Protein AF-A0A2P2L8E6-F1 (afdb_monomer_lite)

Sequence (315 aa):
MQEFKSNASLLYFWYAQAELATGSASTEESSSRALHILCCLGSSMKYIPFKCKPSSVQLLKAHQGFKEKMKSVRLAWIRGVIDDSSVALTCSAALFEELTSGFIMGIQLLDEAFTMVLPERRSRSYNLEFLFYFYVRMLLRYPKDSSLSKIWESILQGLQIYPTSAELFNSLVETSHTYTTPNKMRLMFDDYCQRKPSVIVWLFALSFEISKGGSEHRIHGLFERALVNERLCKSVVLWRMYIAYEVNITCNPSAARRIFFRAIHACPWSKKLWLDGFQKLKSILTAKELSDLLEVMRDKELNLRTDVYEILLQD

Foldseek 3Di:
DVVVVQCLLVVLLVVLVVLCVPPPDDNVVSLQQSLLSLLCVQLVHDDDPDDDRDDPVSLVSSLVSLVVLLVVLLVCVLVPNQDLNSLSSLLSNLSNCCSPVNNVSSLVSLVVVVVSHDLVSCLPDVSNLVSLLSNLVSCVVDDDVVCLVVSQVSLVVSCVSHVQDLSSLVVCLVSCVPPHDLVVVLVVLVVSCVPPNDPSSLVSSLVSCVVVVHDPVVNVVSLVSQCVDLVSVQPLVSLVVVLCCCVPPVVPLPVSVVSLVSSCVSHVPPLVSLVCCLVVNVVSDDPVRNVVSVVSCVVVVVDDPDDVVVSNPPD

Secondary structure (DSSP, 8-state):
--HHHHTHHHHHHHHHHHHHHT-SS-HHHHHHHHHHHHHHHHTTPPP----SPPPHHHHHHHHHHHHHHHHHHHHHHHTT---HHHHHHHHHHHHHHHHHT-HHHHHHHHHHHHHTS-HHHHTT-HHHHHHHHHHHHHHHHS--TTTHHHHHHHHHHHHHH-TT-HHHHHHHHHHHHHH--HHHHHHHHHHHHHHS--HHHHHHHHHHHHHTT--HHHHHHHHHHHHHSTTGGG-HHHHHHHHHHHHHTS--HHHHHHHHHHHHHH-TT-HHHHHHHHHHSTTTS-HHHHHHHHHHHHHTT---SS-HHHHHH--

Organism: Rhizophora mucronata (NCBI:txid61149)

Structure (mmCIF, N/CA/C/O backbone):
data_AF-A0A2P2L8E6-F1
#
_entry.id   AF-A0A2P2L8E6-F1
#
loop_
_atom_site.group_PDB
_atom_site.id
_atom_site.type_symbol
_atom_site.label_atom_id
_atom_site.label_alt_id
_atom_site.label_comp_id
_atom_site.label_asym_id
_atom_site.label_entity_id
_atom_site.label_seq_id
_atom_site.pdbx_PDB_ins_code
_atom_site.Cartn_x
_atom_site.Cartn_y
_atom_site.Cartn_z
_atom_site.occupancy
_atom_site.B_iso_or_equiv
_atom_site.auth_seq_id
_atom_site.auth_comp_id
_atom_site.auth_asym_id
_atom_site.auth_atom_id
_atom_site.pdbx_PDB_model_num
ATOM 1 N N . MET A 1 1 ? -28.857 13.675 4.647 1.00 34.88 1 MET A N 1
ATOM 2 C CA . MET A 1 1 ? -28.607 13.754 6.113 1.00 34.88 1 MET A CA 1
ATOM 3 C C . MET A 1 1 ? -28.173 12.417 6.739 1.00 34.88 1 MET A C 1
ATOM 5 O O . MET A 1 1 ? -27.560 12.439 7.799 1.00 34.88 1 MET A O 1
ATOM 9 N N . GLN A 1 2 ? -28.449 11.268 6.102 1.00 30.81 2 GLN A N 1
ATOM 10 C CA . GLN A 1 2 ? -28.082 9.930 6.597 1.00 30.81 2 GLN A CA 1
ATOM 11 C C . GLN A 1 2 ? -26.618 9.545 6.275 1.00 30.81 2 GLN A C 1
ATOM 13 O O . GLN A 1 2 ? -25.945 8.973 7.127 1.00 30.81 2 GLN A O 1
ATOM 18 N N . GLU A 1 3 ? -26.075 9.987 5.132 1.00 35.56 3 GLU A N 1
ATOM 19 C CA . GLU A 1 3 ? -24.662 9.776 4.746 1.00 35.56 3 GLU A CA 1
ATOM 20 C C . GLU A 1 3 ? -23.645 10.449 5.684 1.00 35.56 3 GLU A C 1
ATOM 22 O O . GLU A 1 3 ? -22.616 9.862 6.007 1.00 35.56 3 GLU A O 1
ATOM 27 N N . PHE A 1 4 ? -23.940 11.645 6.209 1.00 42.00 4 PHE A N 1
ATOM 28 C CA . PHE A 1 4 ? -23.013 12.354 7.107 1.00 42.00 4 PHE A CA 1
ATOM 29 C C . PHE A 1 4 ? -22.801 11.645 8.454 1.00 42.00 4 PHE A C 1
ATOM 31 O O . PHE A 1 4 ? -21.728 11.761 9.042 1.00 42.00 4 PHE A O 1
ATOM 38 N N . LYS A 1 5 ? -23.793 10.888 8.947 1.00 51.06 5 LYS A N 1
ATOM 39 C CA . LYS A 1 5 ? -23.618 10.047 10.144 1.00 51.06 5 LYS A CA 1
ATOM 40 C C . LYS A 1 5 ? -22.824 8.775 9.835 1.00 51.06 5 LYS A C 1
ATOM 42 O O . LYS A 1 5 ? -22.116 8.304 10.718 1.00 51.06 5 LYS A O 1
ATOM 47 N N . SER A 1 6 ? -22.903 8.271 8.600 1.00 58.47 6 SER A N 1
ATOM 48 C CA . SER A 1 6 ? -22.162 7.086 8.149 1.00 58.47 6 SER A CA 1
ATOM 49 C C . SER A 1 6 ? -20.650 7.312 8.219 1.00 58.47 6 SER A C 1
ATOM 51 O O . SER A 1 6 ? -19.922 6.489 8.768 1.00 58.47 6 SER A O 1
ATOM 53 N N . ASN A 1 7 ? -20.179 8.484 7.783 1.00 74.38 7 ASN A N 1
ATOM 54 C CA . ASN A 1 7 ? -18.741 8.768 7.699 1.00 74.38 7 ASN A CA 1
ATOM 55 C C . ASN A 1 7 ? -18.134 9.350 8.982 1.00 74.38 7 ASN A C 1
ATOM 57 O O . ASN A 1 7 ? -16.919 9.522 9.063 1.00 74.38 7 ASN A O 1
ATOM 61 N N . ALA A 1 8 ? -18.947 9.641 10.001 1.00 82.62 8 ALA A N 1
ATOM 62 C CA . ALA A 1 8 ? -18.450 10.214 11.248 1.00 82.62 8 ALA A CA 1
ATOM 63 C C . ALA A 1 8 ? -17.400 9.299 11.900 1.00 82.62 8 ALA A C 1
ATOM 65 O O . ALA A 1 8 ? -16.304 9.760 12.205 1.00 82.62 8 ALA A O 1
ATOM 66 N N . SER A 1 9 ? -17.688 8.001 12.045 1.00 86.75 9 SER A N 1
ATOM 67 C CA . SER A 1 9 ? -16.770 7.028 12.660 1.00 86.75 9 SER A CA 1
ATOM 68 C C . SER A 1 9 ? -15.394 7.004 11.985 1.00 86.75 9 SER A C 1
ATOM 70 O O . SER A 1 9 ? -14.381 6.989 12.678 1.00 86.75 9 SER A O 1
ATOM 72 N N . LEU A 1 10 ? -15.355 7.079 10.648 1.00 89.62 10 LEU A N 1
ATOM 73 C CA . LEU A 1 10 ? -14.114 7.143 9.867 1.00 89.62 10 LEU A CA 1
ATOM 74 C C . LEU A 1 10 ? -13.309 8.401 10.180 1.00 89.62 10 LEU A C 1
ATOM 76 O O . LEU A 1 10 ? -12.114 8.311 10.444 1.00 89.62 10 LEU A O 1
ATOM 80 N N . LEU A 1 11 ? -13.967 9.563 10.201 1.00 90.56 11 LEU A N 1
ATOM 81 C CA . LEU A 1 11 ? -13.304 10.830 10.500 1.00 90.56 11 LEU A CA 1
ATOM 82 C C . LEU A 1 11 ? -12.705 10.812 11.908 1.00 90.56 11 LEU A C 1
ATOM 84 O O . LEU A 1 11 ? -11.514 11.063 12.061 1.00 90.56 11 LEU A O 1
ATOM 88 N N . TYR A 1 12 ? -13.492 10.458 12.928 1.00 91.25 12 TYR A N 1
ATOM 89 C CA . TYR A 1 12 ? -12.990 10.372 14.306 1.00 91.25 12 TYR A CA 1
ATOM 90 C C . TYR A 1 12 ? -11.806 9.407 14.418 1.00 91.25 12 TYR A C 1
ATOM 92 O O . TYR A 1 12 ? -10.818 9.711 15.085 1.00 91.25 12 TYR A O 1
ATOM 100 N N . PHE A 1 13 ? -11.880 8.264 13.740 1.00 92.81 13 PHE A N 1
ATOM 101 C CA . PHE A 1 13 ? -10.808 7.283 13.729 1.00 92.81 13 PHE A CA 1
ATOM 102 C C . PHE A 1 13 ? -9.527 7.797 13.060 1.00 92.81 13 PHE A C 1
ATOM 104 O O . PHE A 1 13 ? -8.444 7.657 13.628 1.00 92.81 13 PHE A O 1
ATOM 111 N N . TRP A 1 14 ? -9.627 8.404 11.877 1.00 91.12 14 TRP A N 1
ATOM 112 C CA . TRP A 1 14 ? -8.468 8.937 11.160 1.00 91.12 14 TRP A CA 1
ATOM 113 C C . TRP A 1 14 ? -7.835 10.121 11.885 1.00 91.12 14 TRP A C 1
ATOM 115 O O . TRP A 1 14 ? -6.613 10.167 11.981 1.00 91.12 14 TRP A O 1
ATOM 125 N N . TYR A 1 15 ? -8.632 11.022 12.464 1.00 91.12 15 TYR A N 1
ATOM 126 C CA . TYR A 1 15 ? -8.107 12.109 13.294 1.00 91.12 15 TYR A CA 1
ATOM 127 C C . TYR A 1 15 ? -7.381 11.576 14.534 1.00 91.12 15 TYR A C 1
ATOM 129 O O . TYR A 1 15 ? -6.279 12.027 14.832 1.00 91.12 15 TYR A O 1
ATOM 137 N N . ALA A 1 16 ? -7.944 10.577 15.225 1.00 91.19 16 ALA A N 1
ATOM 138 C CA . ALA A 1 16 ? -7.276 9.960 16.371 1.00 91.19 16 ALA A CA 1
ATOM 139 C C . ALA A 1 16 ? -5.947 9.294 15.971 1.00 91.19 16 ALA A C 1
ATOM 141 O O . ALA A 1 16 ? -4.951 9.433 16.674 1.00 91.19 16 ALA A O 1
ATOM 142 N N . GLN A 1 17 ? -5.905 8.604 14.827 1.00 89.56 17 GLN A N 1
ATOM 143 C CA . GLN A 1 17 ? -4.660 8.036 14.307 1.00 89.56 17 GLN A CA 1
ATOM 144 C C . GLN A 1 17 ? -3.638 9.094 13.898 1.00 89.56 17 GLN A C 1
ATOM 146 O O . GLN A 1 17 ? -2.450 8.891 14.133 1.00 89.56 17 GLN A O 1
ATOM 151 N N . ALA A 1 18 ? -4.082 10.186 13.274 1.00 89.38 18 ALA A N 1
ATOM 152 C CA . ALA A 1 18 ? -3.204 11.267 12.854 1.00 89.38 18 ALA A CA 1
ATOM 153 C C . ALA A 1 18 ? -2.496 11.885 14.064 1.00 89.38 18 ALA A C 1
ATOM 155 O O . ALA A 1 18 ? -1.275 11.988 14.037 1.00 89.38 18 ALA A O 1
ATOM 156 N N . GLU A 1 19 ? -3.229 12.172 15.148 1.00 89.25 19 GLU A N 1
ATOM 157 C CA . GLU A 1 19 ? -2.648 12.677 16.404 1.00 89.25 19 GLU A CA 1
ATOM 158 C C . GLU A 1 19 ? -1.577 11.731 16.969 1.00 89.25 19 GLU A C 1
ATOM 160 O O . GLU A 1 19 ? -0.510 12.184 17.388 1.00 89.25 19 GLU A O 1
ATOM 165 N N . LEU A 1 20 ? -1.822 10.414 16.935 1.00 85.94 20 LEU A N 1
ATOM 166 C CA . LEU A 1 20 ? -0.845 9.411 17.379 1.00 85.94 20 LEU A CA 1
ATOM 167 C C . LEU A 1 20 ? 0.379 9.316 16.455 1.00 85.94 20 LEU A C 1
ATOM 169 O O . LEU A 1 20 ? 1.473 9.026 16.931 1.00 85.94 20 LEU A O 1
ATOM 173 N N . ALA A 1 21 ? 0.213 9.553 15.152 1.00 82.31 21 ALA A N 1
ATOM 174 C CA . ALA A 1 21 ? 1.298 9.508 14.174 1.00 82.31 21 ALA A CA 1
ATOM 175 C C . ALA A 1 21 ? 2.177 10.773 14.193 1.00 82.31 21 ALA A C 1
ATOM 177 O O . ALA A 1 21 ? 3.377 10.686 13.953 1.00 82.31 21 ALA A O 1
ATOM 178 N N . THR A 1 22 ? 1.616 11.942 14.521 1.00 73.69 22 THR A N 1
ATOM 179 C CA . THR A 1 22 ? 2.330 13.234 14.597 1.00 73.69 22 THR A CA 1
ATOM 180 C C . THR A 1 22 ? 3.173 13.421 15.867 1.00 73.69 22 THR A C 1
ATOM 182 O O . THR A 1 22 ? 3.482 14.551 16.236 1.00 73.69 22 THR A O 1
ATOM 185 N N . GLY A 1 23 ? 3.539 12.345 16.568 1.00 57.34 23 GLY A N 1
ATOM 186 C CA . GLY A 1 23 ? 4.236 12.377 17.859 1.00 57.34 23 GLY A CA 1
ATOM 187 C C . GLY A 1 23 ? 5.671 12.923 17.812 1.00 57.34 23 GLY A C 1
ATOM 188 O O . GLY A 1 23 ? 6.618 12.168 17.991 1.00 57.34 23 GLY A O 1
ATOM 189 N N . SER A 1 24 ? 5.830 14.233 17.606 1.00 46.84 24 SER A N 1
ATOM 190 C CA . SER A 1 24 ? 7.034 15.019 17.918 1.00 46.84 24 SER A CA 1
ATOM 191 C C . SER A 1 24 ? 6.893 15.813 19.228 1.00 46.84 24 SER A C 1
ATOM 193 O O . SER A 1 24 ? 7.881 16.323 19.750 1.00 46.84 24 SER A O 1
ATOM 195 N N . ALA A 1 25 ? 5.672 15.923 19.765 1.00 47.84 25 ALA A N 1
ATOM 196 C CA . ALA A 1 25 ? 5.391 16.363 21.132 1.00 47.84 25 ALA A CA 1
ATOM 197 C C . ALA A 1 25 ? 5.405 15.151 22.079 1.00 47.84 25 ALA A C 1
ATOM 199 O O . ALA A 1 25 ? 5.272 14.016 21.617 1.00 47.84 25 ALA A O 1
ATOM 200 N N . SER A 1 26 ? 5.573 15.379 23.387 1.00 60.22 26 SER A N 1
ATOM 201 C CA . SER A 1 26 ? 5.590 14.317 24.404 1.00 60.22 26 SER A CA 1
ATOM 202 C C . SER A 1 26 ? 4.479 13.290 24.140 1.00 60.22 26 SER A C 1
ATOM 204 O O . SER A 1 26 ? 3.314 13.646 23.962 1.00 60.22 26 SER A O 1
ATOM 206 N N . THR A 1 27 ? 4.841 12.006 24.081 1.00 65.94 27 THR A N 1
ATOM 207 C CA . THR A 1 27 ? 3.949 10.876 23.744 1.00 65.94 27 THR A CA 1
ATOM 208 C C . THR A 1 27 ? 2.653 10.855 24.560 1.00 65.94 27 THR A C 1
ATOM 210 O O . THR A 1 27 ? 1.636 10.320 24.118 1.00 65.94 27 THR A O 1
ATOM 213 N N . GLU A 1 28 ? 2.657 11.469 25.741 1.00 75.94 28 GLU A N 1
ATOM 214 C CA . GLU A 1 28 ? 1.477 11.632 26.583 1.00 75.94 28 GLU A CA 1
ATOM 215 C C . GLU A 1 28 ? 0.452 12.644 26.050 1.00 75.94 28 GLU A C 1
ATOM 217 O O . GLU A 1 28 ? -0.752 12.442 26.235 1.00 75.94 28 GLU A O 1
ATOM 222 N N . GLU A 1 29 ? 0.884 13.738 25.419 1.00 82.19 29 GLU A N 1
ATOM 223 C CA . GLU A 1 29 ? -0.023 14.775 24.925 1.00 82.19 29 GLU A CA 1
ATOM 224 C C . GLU A 1 29 ? -0.761 14.305 23.668 1.00 82.19 29 GLU A C 1
ATOM 226 O O . GLU A 1 29 ? -1.986 14.425 23.597 1.00 82.19 29 GLU A O 1
ATOM 231 N N . SER A 1 30 ? -0.049 13.680 22.724 1.00 84.38 30 SER A N 1
ATOM 232 C CA . SER A 1 30 ? -0.652 13.069 21.530 1.00 84.38 30 SER A CA 1
ATOM 233 C C . SER A 1 30 ? -1.649 11.969 21.903 1.00 84.38 30 SER A C 1
ATOM 235 O O . SER A 1 30 ? -2.781 11.959 21.414 1.00 84.38 30 SER A O 1
ATOM 237 N N . SER A 1 31 ? -1.285 11.104 22.856 1.00 86.12 31 SER A N 1
ATOM 238 C CA . SER A 1 31 ? -2.182 10.071 23.392 1.00 86.12 31 SER A CA 1
ATOM 239 C C . SER A 1 31 ? -3.429 10.675 24.042 1.00 86.12 31 SER A C 1
ATOM 241 O O . SER A 1 31 ? -4.538 10.176 23.857 1.00 86.12 31 SER A O 1
ATOM 243 N N . SER A 1 32 ? -3.279 11.793 24.757 1.00 87.06 32 SER A N 1
ATOM 244 C CA . SER A 1 32 ? -4.401 12.492 25.396 1.00 87.06 32 SER A CA 1
ATOM 245 C C . SER A 1 32 ? -5.354 13.135 24.384 1.00 87.06 32 SER A C 1
ATOM 247 O O . SER A 1 32 ? -6.573 13.094 24.576 1.00 87.06 32 SER A O 1
ATOM 249 N N . ARG A 1 33 ? -4.823 13.702 23.294 1.00 89.69 33 ARG A N 1
ATOM 250 C CA . ARG A 1 33 ? -5.617 14.271 22.192 1.00 89.69 33 ARG A CA 1
ATOM 251 C C . ARG A 1 33 ? -6.388 13.186 21.448 1.00 89.69 33 ARG A C 1
ATOM 253 O O . ARG A 1 33 ? -7.595 13.331 21.242 1.00 89.69 33 ARG A O 1
ATOM 260 N N . ALA A 1 34 ? -5.725 12.076 21.128 1.00 90.44 34 ALA A N 1
ATOM 261 C CA . ALA A 1 34 ? -6.360 10.912 20.519 1.00 90.44 34 ALA A CA 1
ATOM 262 C C . ALA A 1 34 ? -7.475 10.345 21.414 1.00 90.44 34 ALA A C 1
ATOM 264 O O . ALA A 1 34 ? -8.595 10.127 20.948 1.00 90.44 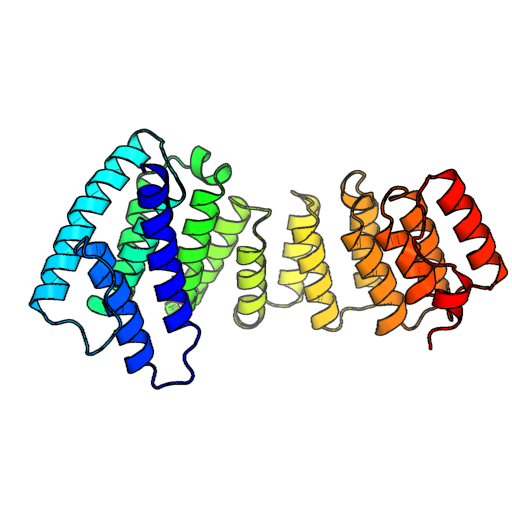34 ALA A O 1
ATOM 265 N N . LEU A 1 35 ? -7.212 10.199 22.717 1.00 91.12 35 LEU A N 1
ATOM 266 C CA . LEU A 1 35 ? -8.200 9.727 23.686 1.00 91.12 35 LEU A CA 1
ATOM 267 C C . LEU A 1 35 ? -9.422 10.654 23.757 1.00 91.12 35 LEU A C 1
ATOM 269 O O . LEU A 1 35 ? -10.553 10.177 23.778 1.00 91.12 35 LEU A O 1
ATOM 273 N N . HIS A 1 36 ? -9.228 11.974 23.729 1.00 90.94 36 HIS A N 1
ATOM 274 C CA . HIS A 1 36 ? -10.330 12.944 23.710 1.00 90.94 36 HIS A CA 1
ATOM 275 C C . HIS A 1 36 ? -11.219 12.816 22.463 1.00 90.94 36 HIS A C 1
ATOM 277 O O . HIS A 1 36 ? -12.449 12.848 22.568 1.00 90.94 36 HIS A O 1
ATOM 283 N N . ILE A 1 37 ? -10.618 12.618 21.287 1.00 91.81 37 ILE A N 1
ATOM 284 C CA . ILE A 1 37 ? -11.349 12.389 20.030 1.00 91.81 37 ILE A CA 1
ATOM 285 C C . ILE A 1 37 ? -12.201 11.115 20.142 1.00 91.81 37 ILE A C 1
ATOM 287 O O . ILE A 1 37 ? -13.397 11.136 19.834 1.00 91.81 37 ILE A O 1
ATOM 291 N N . LEU A 1 38 ? -11.620 10.025 20.649 1.00 91.81 38 LEU A N 1
ATOM 292 C CA . LEU A 1 38 ? -12.322 8.752 20.841 1.00 91.81 38 LEU A CA 1
ATOM 293 C C . LEU A 1 38 ? -13.419 8.846 21.910 1.00 91.81 38 LEU A C 1
ATOM 295 O O . LEU A 1 38 ? -14.505 8.306 21.711 1.00 91.81 38 LEU A O 1
ATOM 299 N N . CYS A 1 39 ? -13.201 9.595 22.994 1.00 90.69 39 CYS A N 1
ATOM 300 C CA . CYS A 1 39 ? -14.219 9.871 24.010 1.00 90.69 39 CYS A CA 1
ATOM 301 C C . CYS A 1 39 ? -15.445 10.578 23.425 1.00 90.69 39 CYS A C 1
ATOM 303 O O . CYS A 1 39 ? -16.582 10.249 23.785 1.00 90.69 39 CYS A O 1
ATOM 305 N N . CYS A 1 40 ? -15.227 11.534 22.516 1.00 88.88 40 CYS A N 1
ATOM 306 C CA . CYS A 1 40 ? -16.304 12.228 21.814 1.00 88.88 40 CYS A CA 1
ATOM 307 C C . CYS A 1 40 ? -17.114 11.250 20.949 1.00 88.88 40 CYS A C 1
ATOM 309 O O . CYS A 1 40 ? -18.349 11.267 21.000 1.00 88.88 40 CYS A O 1
ATOM 311 N N . LEU A 1 41 ? -16.430 10.350 20.226 1.00 90.00 41 LEU A N 1
ATOM 312 C CA . LEU A 1 41 ? -17.074 9.297 19.440 1.00 90.00 41 LEU A CA 1
ATOM 313 C C . LEU A 1 41 ? -17.865 8.334 20.336 1.00 90.00 41 LEU A C 1
ATOM 315 O O . LEU A 1 41 ? -19.048 8.115 20.077 1.00 90.00 41 LEU A O 1
ATOM 319 N N . GLY A 1 42 ? -17.263 7.791 21.397 1.00 87.12 42 GLY A N 1
ATOM 320 C CA . GLY A 1 42 ? -17.914 6.859 22.325 1.00 87.12 42 GLY A CA 1
ATOM 321 C C . GLY A 1 42 ? -19.148 7.474 22.987 1.00 87.12 42 GLY A C 1
ATOM 322 O O . GLY A 1 42 ? -20.238 6.913 22.919 1.00 87.12 42 GLY A O 1
ATOM 323 N N . SER A 1 43 ? -19.021 8.699 23.504 1.00 86.00 43 SER A N 1
ATOM 324 C CA . SER A 1 43 ? -20.106 9.423 24.186 1.00 86.00 43 SER A CA 1
ATOM 325 C C . SER A 1 43 ? -21.186 9.988 23.252 1.00 86.00 43 SER A C 1
ATOM 327 O O . SER A 1 43 ? -22.156 10.573 23.737 1.00 86.00 43 SER A O 1
ATOM 329 N N . SER A 1 44 ? -21.025 9.853 21.929 1.00 82.38 44 SER A N 1
ATOM 330 C CA . SER A 1 44 ? -21.894 10.449 20.897 1.00 82.38 44 SER A CA 1
ATOM 331 C C . SER A 1 44 ? -22.058 11.970 21.026 1.00 82.38 44 SER A C 1
ATOM 333 O O . SER A 1 44 ? -23.113 12.522 20.713 1.00 82.38 44 SER A O 1
ATOM 335 N N . MET A 1 45 ? -21.010 12.655 21.491 1.00 79.25 45 MET A N 1
ATOM 336 C CA . MET A 1 45 ? -20.982 14.114 21.592 1.00 79.25 45 MET A CA 1
ATOM 337 C C . MET A 1 45 ? -20.331 14.716 20.347 1.00 79.25 45 MET A C 1
ATOM 339 O O . MET A 1 45 ? -19.423 14.127 19.757 1.00 79.25 45 MET A O 1
ATOM 343 N N . LYS A 1 46 ? -20.778 15.913 19.948 1.00 82.19 46 LYS A N 1
ATOM 344 C CA . LYS A 1 46 ? -20.083 16.679 18.905 1.00 82.19 46 LYS A CA 1
ATOM 345 C C . LYS A 1 46 ? -18.649 16.942 19.358 1.00 82.19 46 LYS A C 1
ATOM 347 O O . LYS A 1 46 ? -18.418 17.206 20.537 1.00 82.19 46 LYS A O 1
ATOM 352 N N . TYR A 1 47 ? -17.705 16.853 18.425 1.00 83.38 47 TYR A N 1
ATOM 353 C CA . TYR A 1 47 ? -16.308 17.141 18.719 1.00 83.38 47 TYR A CA 1
ATOM 354 C C . TYR A 1 47 ? -16.155 18.577 19.231 1.00 83.38 47 TYR A C 1
ATOM 356 O O . TYR A 1 47 ? -16.718 19.515 18.665 1.00 83.38 47 TYR A O 1
ATOM 364 N N . ILE A 1 48 ? -15.384 18.725 20.304 1.00 83.44 48 ILE A N 1
ATOM 365 C CA . ILE A 1 48 ? -14.980 20.009 20.875 1.00 83.44 48 ILE A CA 1
ATOM 366 C C . ILE A 1 48 ? -13.449 20.030 20.839 1.00 83.44 48 ILE A C 1
ATOM 368 O O . ILE A 1 48 ? -12.855 19.007 21.192 1.00 83.44 48 ILE A O 1
ATOM 372 N N . PRO A 1 49 ? -12.802 21.146 20.449 1.00 85.06 49 PRO A N 1
ATOM 373 C CA . PRO A 1 49 ? -11.345 21.248 20.445 1.00 85.06 49 PRO A CA 1
ATOM 374 C C . PRO A 1 49 ? -10.724 20.805 21.772 1.00 85.06 49 PRO A C 1
ATOM 376 O O . PRO A 1 49 ? -11.271 21.088 22.843 1.00 85.06 49 PRO A O 1
ATOM 379 N N . PHE A 1 50 ? -9.594 20.101 21.694 1.00 85.00 50 PHE A N 1
ATOM 380 C CA . PHE A 1 50 ? -8.886 19.604 22.870 1.00 85.00 50 PHE A CA 1
ATOM 381 C C . PHE A 1 50 ? -8.444 20.769 23.762 1.00 85.00 50 PHE A C 1
ATOM 383 O O . PHE A 1 50 ? -7.786 21.699 23.303 1.00 85.00 50 PHE A O 1
ATOM 390 N N . LYS A 1 51 ? -8.820 20.711 25.042 1.00 80.75 51 LYS A N 1
ATOM 391 C CA . LYS A 1 51 ? -8.422 21.696 26.062 1.00 80.75 51 LYS A CA 1
ATOM 392 C C . LYS A 1 51 ? -7.664 21.045 27.211 1.00 80.75 51 LYS A C 1
ATOM 394 O O . LYS A 1 51 ? -6.700 21.605 27.712 1.00 80.75 51 LYS A O 1
ATOM 399 N N . CYS A 1 52 ? -8.123 19.875 27.642 1.00 79.56 52 CYS A N 1
ATOM 400 C CA . CYS A 1 52 ? -7.556 19.124 28.750 1.00 79.56 52 CYS A CA 1
ATOM 401 C C . CYS A 1 52 ? -7.832 17.627 28.574 1.00 79.56 52 CYS A C 1
ATOM 403 O O . CYS A 1 52 ? -8.671 17.230 27.760 1.00 79.56 52 CYS A O 1
ATOM 405 N N . LYS A 1 53 ? -7.117 16.799 29.349 1.00 83.25 53 LYS A N 1
ATOM 406 C CA . LYS A 1 53 ? -7.343 15.349 29.392 1.00 83.25 53 LYS A CA 1
ATOM 407 C C . LYS A 1 53 ? -8.806 15.057 29.791 1.00 83.25 53 LYS A C 1
ATOM 409 O O . LYS A 1 53 ? -9.333 15.748 30.668 1.00 83.25 53 LYS A O 1
ATOM 414 N N . PRO A 1 54 ? -9.462 14.058 29.172 1.00 82.50 54 PRO A N 1
ATOM 415 C CA . PRO A 1 54 ? -10.851 13.724 29.476 1.00 82.50 54 PRO A CA 1
ATOM 416 C C . PRO A 1 54 ? -11.016 13.276 30.934 1.00 82.50 54 PRO A C 1
ATOM 418 O O . PRO A 1 54 ? -10.161 12.582 31.485 1.00 82.50 54 PRO A O 1
ATOM 421 N N . SER A 1 55 ? -12.125 13.671 31.563 1.00 86.19 55 SER A N 1
ATOM 422 C CA . SER A 1 55 ? -12.413 13.311 32.956 1.00 86.19 55 SER A CA 1
ATOM 423 C C . SER A 1 55 ? -12.814 11.838 33.098 1.00 86.19 55 SER A C 1
ATOM 425 O O . SER A 1 55 ? -13.286 11.212 32.146 1.00 86.19 55 SER A O 1
ATOM 427 N N . SER A 1 56 ? -12.704 11.282 34.309 1.00 86.88 56 SER A N 1
ATOM 428 C CA . SER A 1 56 ? -13.116 9.898 34.605 1.00 86.88 56 SER A CA 1
ATOM 429 C C . SER A 1 56 ? -14.572 9.616 34.212 1.00 86.88 56 SER A C 1
ATOM 431 O O . SER A 1 56 ? -14.878 8.566 33.654 1.00 86.88 56 SER A O 1
ATOM 433 N N . VAL A 1 57 ? -15.471 10.582 34.415 1.00 86.94 57 VAL A N 1
ATOM 434 C CA . VAL A 1 57 ? -16.887 10.475 34.030 1.00 86.94 57 VAL A CA 1
ATOM 435 C C . VAL A 1 57 ? -17.055 10.413 32.508 1.00 86.94 57 VAL A C 1
ATOM 437 O O . VAL A 1 57 ? -17.869 9.639 32.005 1.00 86.94 57 VAL A O 1
ATOM 440 N N . GLN A 1 58 ? -16.279 11.203 31.761 1.00 86.06 58 GLN A N 1
ATOM 441 C CA . GLN A 1 58 ? -16.299 11.176 30.296 1.00 86.06 58 GLN A CA 1
ATOM 442 C C . GLN A 1 58 ? -15.763 9.850 29.753 1.00 86.06 58 GLN A C 1
ATOM 444 O O . GLN A 1 58 ? -16.345 9.311 28.813 1.00 86.06 58 GLN A O 1
ATOM 449 N N . LEU A 1 59 ? -14.714 9.300 30.372 1.00 89.62 59 LEU A N 1
ATOM 450 C CA . LEU A 1 59 ? -14.178 7.984 30.027 1.00 89.62 59 LEU A CA 1
ATOM 451 C C . LEU A 1 59 ? -15.215 6.885 30.262 1.00 89.62 59 LEU A C 1
ATOM 453 O O . LEU A 1 59 ? -15.500 6.118 29.348 1.00 89.62 59 LEU A O 1
ATOM 457 N N . LEU A 1 60 ? -15.855 6.850 31.434 1.00 88.75 60 LEU A N 1
ATOM 458 C CA . LEU A 1 60 ? -16.896 5.860 31.739 1.00 88.75 60 LEU A CA 1
ATOM 459 C C . LEU A 1 60 ? -18.081 5.945 30.769 1.00 88.75 60 LEU A C 1
ATOM 461 O O . LEU A 1 60 ? -18.570 4.921 30.286 1.00 88.75 60 LEU A O 1
ATOM 465 N N . LYS A 1 61 ? -18.514 7.165 30.429 1.00 91.12 61 LYS A N 1
ATOM 466 C CA . LYS A 1 61 ? -19.564 7.379 29.426 1.00 91.12 61 LYS A CA 1
ATOM 467 C C . LYS A 1 61 ? -19.132 6.886 28.043 1.00 91.12 61 LYS A C 1
ATOM 469 O O . LYS A 1 61 ? -19.936 6.269 27.344 1.00 91.12 61 LYS A O 1
ATOM 474 N N . ALA A 1 62 ? -17.8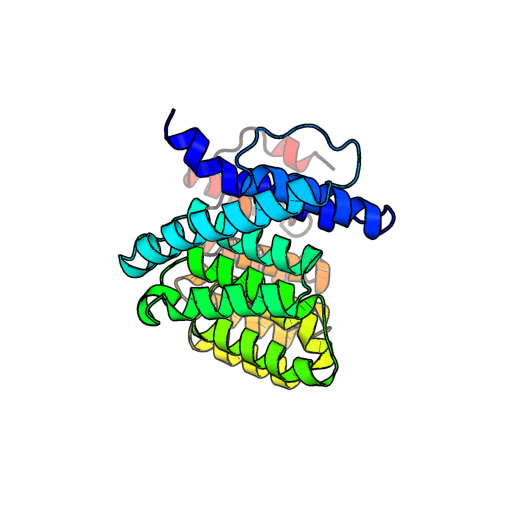79 7.124 27.658 1.00 91.44 62 ALA A N 1
ATOM 475 C CA . ALA A 1 62 ? -17.329 6.642 26.399 1.00 91.44 62 ALA A CA 1
ATOM 476 C C . ALA A 1 62 ? -17.233 5.108 26.360 1.00 91.44 62 ALA A C 1
ATOM 478 O O . ALA A 1 62 ? -17.677 4.530 25.371 1.00 91.44 62 ALA A O 1
ATOM 479 N N . HIS A 1 63 ? -16.763 4.447 27.428 1.00 91.69 63 HIS A N 1
ATOM 480 C CA . HIS A 1 63 ? -16.751 2.978 27.536 1.00 91.69 63 HIS A CA 1
ATOM 481 C C . HIS A 1 63 ? -18.156 2.394 27.351 1.00 91.69 63 HIS A C 1
ATOM 483 O O . HIS A 1 63 ? -18.356 1.490 26.538 1.00 91.69 63 HIS A O 1
ATOM 489 N N . GLN A 1 64 ? -19.153 2.931 28.061 1.00 92.44 64 GLN A N 1
ATOM 490 C CA . GLN A 1 64 ? -20.534 2.463 27.931 1.00 92.44 64 GLN A CA 1
ATOM 491 C C . GLN A 1 64 ? -21.076 2.689 26.511 1.00 92.44 64 GLN A C 1
ATOM 493 O O . GLN A 1 64 ? -21.691 1.792 25.930 1.00 92.44 64 GLN A O 1
ATOM 498 N N . GLY A 1 65 ? -20.795 3.850 25.917 1.00 92.44 65 GLY A N 1
ATOM 499 C CA . GLY A 1 65 ? -21.218 4.166 24.556 1.00 92.44 65 GLY A CA 1
ATOM 500 C C . GLY A 1 65 ? -20.560 3.283 23.491 1.00 92.44 65 GLY A C 1
ATOM 501 O O . GLY A 1 65 ? -21.242 2.814 22.579 1.00 92.44 65 GLY A O 1
ATOM 502 N N . PHE A 1 66 ? -19.265 2.974 23.620 1.00 93.06 66 PHE A N 1
ATOM 503 C CA . PHE A 1 66 ? -18.600 1.996 22.755 1.00 93.06 66 PHE A CA 1
ATOM 504 C C . PHE A 1 66 ? -19.193 0.600 22.934 1.00 93.06 66 PHE A C 1
ATOM 506 O O . PHE A 1 66 ? -19.486 -0.056 21.939 1.00 93.06 66 PHE A O 1
ATOM 513 N N . LYS A 1 67 ? -19.473 0.164 24.167 1.00 92.12 67 LYS A N 1
ATOM 514 C CA . LYS A 1 67 ? -20.108 -1.136 24.435 1.00 92.12 67 LYS A CA 1
ATOM 515 C C . LYS A 1 67 ? -21.469 -1.274 23.747 1.00 92.12 67 LYS A C 1
ATOM 517 O O . LYS A 1 67 ? -21.768 -2.322 23.178 1.00 92.12 67 LYS A O 1
ATOM 522 N N . GLU A 1 68 ? -22.295 -0.232 23.767 1.00 92.56 68 GLU A N 1
ATOM 523 C CA . GLU A 1 68 ? -23.592 -0.214 23.076 1.00 92.56 68 GLU A CA 1
ATOM 524 C C . GLU A 1 68 ? -23.439 -0.224 21.553 1.00 92.56 68 GLU A C 1
ATOM 526 O O . GLU A 1 68 ? -24.076 -1.024 20.862 1.00 92.56 68 GLU A O 1
ATOM 531 N N . LYS A 1 69 ? -22.541 0.608 21.021 1.00 91.94 69 LYS A N 1
ATOM 532 C CA . LYS A 1 69 ? -22.255 0.664 19.584 1.00 91.94 69 LYS A CA 1
ATOM 533 C C . LYS A 1 69 ? -21.687 -0.654 19.054 1.00 91.94 69 LYS A C 1
ATOM 535 O O . LYS A 1 69 ? -22.128 -1.122 18.006 1.00 91.94 69 LYS A O 1
ATOM 540 N N . MET A 1 70 ? -20.803 -1.306 19.807 1.00 92.69 70 MET A N 1
ATOM 541 C CA . MET A 1 70 ? -20.239 -2.612 19.458 1.00 92.69 70 MET A CA 1
ATOM 542 C C . MET A 1 70 ? -21.288 -3.729 19.458 1.00 92.69 70 MET A C 1
ATOM 544 O O . MET A 1 70 ? -21.194 -4.642 18.641 1.00 92.69 70 MET A O 1
ATOM 548 N N . LYS A 1 71 ? -22.333 -3.657 20.299 1.00 91.94 71 LYS A N 1
ATOM 549 C CA . LYS A 1 71 ? -23.475 -4.589 20.205 1.00 91.94 71 LYS A CA 1
ATOM 550 C C . LYS A 1 71 ? -24.222 -4.432 18.879 1.00 91.94 71 LYS A C 1
ATOM 552 O O . LYS A 1 71 ? -24.575 -5.435 18.265 1.00 91.94 71 LYS A O 1
ATOM 557 N N . SER A 1 72 ? -24.434 -3.195 18.426 1.00 90.94 72 SER A N 1
ATOM 558 C CA . SER A 1 72 ? -25.063 -2.921 17.126 1.00 90.94 72 SER A CA 1
ATOM 559 C C . SER A 1 72 ? -24.213 -3.451 15.963 1.00 90.94 72 SER A C 1
ATOM 561 O O . SER A 1 72 ? -24.722 -4.173 15.106 1.00 90.94 72 SER A O 1
ATOM 563 N N . VAL A 1 73 ? -22.900 -3.185 15.990 1.00 91.06 73 VAL A N 1
ATOM 564 C CA . VAL A 1 73 ? -21.937 -3.707 15.004 1.00 91.06 73 VAL A CA 1
ATOM 565 C C . VAL A 1 73 ? -21.947 -5.236 14.976 1.00 91.06 73 VAL A C 1
ATOM 567 O O . VAL A 1 73 ? -22.076 -5.825 13.906 1.00 91.06 73 VAL A O 1
ATOM 570 N N . ARG A 1 74 ? -21.912 -5.887 16.146 1.00 90.50 74 ARG A N 1
ATOM 571 C CA . ARG A 1 74 ? -21.973 -7.352 16.271 1.00 90.50 74 ARG A CA 1
ATOM 572 C C . ARG A 1 74 ? -23.215 -7.924 15.582 1.00 90.50 74 ARG A C 1
ATOM 574 O O . ARG A 1 74 ? -23.105 -8.876 14.815 1.00 90.50 74 ARG A O 1
ATOM 581 N N . LEU A 1 75 ? -24.388 -7.331 15.805 1.00 89.50 75 LEU A N 1
ATOM 582 C CA . LEU A 1 75 ? -25.630 -7.768 15.155 1.00 89.50 75 LEU A CA 1
ATOM 583 C C . LEU A 1 75 ? -25.595 -7.576 13.631 1.00 89.50 75 LEU A C 1
ATOM 585 O O . LEU A 1 75 ? -26.073 -8.444 12.899 1.00 89.50 75 LEU A O 1
ATOM 589 N N . ALA A 1 76 ? -25.031 -6.466 13.148 1.00 89.44 76 ALA A N 1
ATOM 590 C CA . ALA A 1 76 ? -24.888 -6.197 11.717 1.00 89.44 76 ALA A CA 1
ATOM 591 C C . ALA A 1 76 ? -23.934 -7.192 11.035 1.00 89.44 76 ALA A C 1
ATOM 593 O O . ALA A 1 76 ? -24.270 -7.757 9.992 1.00 89.44 76 ALA A O 1
ATOM 594 N N . TRP A 1 77 ? -22.793 -7.484 11.660 1.00 90.94 77 TRP A N 1
ATOM 595 C CA . TRP A 1 77 ? -21.783 -8.390 11.114 1.00 90.94 77 TRP A CA 1
ATOM 596 C C . TRP A 1 77 ? -22.252 -9.844 11.075 1.00 90.94 77 TRP A C 1
ATOM 598 O O . TRP A 1 77 ? -22.025 -10.518 10.071 1.00 90.94 77 TRP A O 1
ATOM 608 N N . ILE A 1 78 ? -22.993 -10.307 12.093 1.00 87.94 78 ILE A N 1
ATOM 609 C CA . ILE A 1 78 ? -23.634 -11.637 12.084 1.00 87.94 78 ILE A CA 1
ATOM 610 C C . ILE A 1 78 ? -24.593 -11.766 10.891 1.00 87.94 78 ILE A C 1
ATOM 612 O O . ILE A 1 78 ? -24.638 -12.800 10.227 1.00 87.94 78 ILE A O 1
ATOM 616 N N . ARG A 1 79 ? -25.325 -10.694 10.563 1.00 86.94 79 ARG A N 1
ATOM 617 C CA . ARG A 1 79 ? -26.196 -10.636 9.375 1.00 86.94 79 ARG A CA 1
ATOM 618 C C . ARG A 1 79 ? -25.417 -10.501 8.062 1.00 86.94 79 ARG A C 1
ATOM 620 O O . ARG A 1 79 ? -25.993 -10.675 6.994 1.00 86.94 79 ARG A O 1
ATOM 627 N N . GLY A 1 80 ? -24.112 -10.239 8.125 1.00 84.19 80 GLY A N 1
ATOM 628 C CA . GLY A 1 80 ? -23.234 -10.086 6.968 1.00 84.19 80 GLY A CA 1
ATOM 629 C C . GLY A 1 80 ? -23.082 -8.675 6.429 1.00 84.19 80 GLY A C 1
ATOM 630 O O . GLY A 1 80 ? -22.495 -8.518 5.364 1.00 84.19 80 GLY A O 1
ATOM 631 N N . VAL A 1 81 ? -23.598 -7.667 7.128 1.00 86.81 81 VAL A N 1
ATOM 632 C CA . VAL A 1 81 ? -23.481 -6.268 6.715 1.00 86.81 81 VAL A CA 1
ATOM 633 C C . VAL A 1 81 ? -22.220 -5.690 7.347 1.00 86.81 81 VAL A C 1
ATOM 635 O O . VAL A 1 81 ? -22.189 -5.441 8.550 1.00 86.81 81 VAL A O 1
ATOM 638 N N . ILE A 1 82 ? -21.177 -5.518 6.533 1.00 88.88 82 ILE A N 1
ATOM 639 C CA . ILE A 1 82 ? -19.888 -4.951 6.940 1.00 88.88 82 ILE A CA 1
ATOM 640 C C . ILE A 1 82 ? -19.621 -3.737 6.057 1.00 88.88 82 ILE A C 1
ATOM 642 O O . ILE A 1 82 ? -19.403 -3.877 4.854 1.00 88.88 82 ILE A O 1
ATOM 646 N N . ASP A 1 83 ? -19.642 -2.561 6.667 1.00 89.94 83 ASP A N 1
ATOM 647 C CA . ASP A 1 83 ? -19.401 -1.267 6.032 1.00 89.94 83 ASP A CA 1
ATOM 648 C C . ASP A 1 83 ? -18.179 -0.564 6.648 1.00 89.94 83 ASP A C 1
ATOM 650 O O . ASP A 1 83 ? -17.690 -0.941 7.719 1.00 89.94 83 ASP A O 1
ATOM 654 N N . ASP A 1 84 ? -17.695 0.488 5.986 1.00 90.56 84 ASP A N 1
ATOM 655 C CA . ASP A 1 84 ? -16.542 1.260 6.464 1.00 90.56 84 ASP A CA 1
ATOM 656 C C . ASP A 1 84 ? -16.774 1.840 7.868 1.00 90.56 84 ASP A C 1
ATOM 658 O O . ASP A 1 84 ? -15.858 1.918 8.688 1.00 90.56 84 ASP A O 1
ATOM 662 N N . SER A 1 85 ? -18.016 2.241 8.167 1.00 90.69 85 SER A N 1
ATOM 663 C CA . SER A 1 85 ? -18.376 2.859 9.444 1.00 90.69 85 SER A CA 1
ATOM 664 C C . SER A 1 85 ? -18.246 1.884 10.612 1.00 90.69 85 SER A C 1
ATOM 666 O O . SER A 1 85 ? -17.687 2.239 11.652 1.00 90.69 85 SER A O 1
ATOM 668 N N . SER A 1 86 ? -18.731 0.649 10.450 1.00 91.94 86 SER A N 1
ATOM 669 C CA . SER A 1 86 ? -18.650 -0.394 11.475 1.00 91.94 86 SER A CA 1
ATOM 670 C C . SER A 1 86 ? -17.219 -0.873 11.699 1.00 91.94 86 SER A C 1
ATOM 672 O O . SER A 1 86 ? -16.833 -1.100 12.849 1.00 91.94 86 SER A O 1
ATOM 674 N N . VAL A 1 87 ? -16.402 -0.956 10.644 1.00 93.06 87 VAL A N 1
ATOM 675 C CA . VAL A 1 87 ? -14.971 -1.258 10.780 1.00 93.06 87 VAL A CA 1
ATOM 676 C C . VAL A 1 87 ? -14.237 -0.122 11.480 1.00 93.06 87 VAL A C 1
ATOM 678 O O . VAL A 1 87 ? -13.540 -0.376 12.458 1.00 93.06 87 VAL A O 1
ATOM 681 N N . ALA A 1 88 ? -14.444 1.132 11.069 1.00 93.69 88 ALA A N 1
ATOM 682 C CA . ALA A 1 88 ? -13.824 2.284 11.722 1.00 93.69 88 ALA A CA 1
ATOM 683 C C . ALA A 1 88 ? -14.203 2.379 13.202 1.00 93.69 88 ALA A C 1
ATOM 685 O O . ALA A 1 88 ? -13.346 2.628 14.043 1.00 93.69 88 ALA A O 1
ATOM 686 N N . LEU A 1 89 ? -15.470 2.119 13.536 1.00 93.62 89 LEU A N 1
ATOM 687 C CA . LEU A 1 89 ? -15.948 2.083 14.913 1.00 93.62 89 LEU A CA 1
ATOM 688 C C . LEU A 1 89 ? -15.292 0.957 15.725 1.00 93.62 89 LEU A C 1
ATOM 690 O O . LEU A 1 89 ? -14.929 1.183 16.878 1.00 93.62 89 LEU A O 1
ATOM 694 N N . THR A 1 90 ? -15.106 -0.221 15.124 1.00 94.38 90 THR A N 1
ATOM 695 C CA . THR A 1 90 ? -14.399 -1.352 15.748 1.00 94.38 90 THR A CA 1
ATOM 696 C C . THR A 1 90 ? -12.937 -0.998 16.014 1.00 94.38 90 THR A C 1
ATOM 698 O O . THR A 1 90 ? -12.453 -1.182 17.129 1.00 94.38 90 THR A O 1
ATOM 701 N N . CYS A 1 91 ? -12.248 -0.403 15.037 1.00 94.75 91 CYS A N 1
ATOM 702 C CA . CYS A 1 91 ? -10.872 0.055 15.210 1.00 94.75 91 CYS A CA 1
ATOM 703 C C . CYS A 1 91 ? -10.761 1.195 16.239 1.00 94.75 91 CYS A C 1
ATOM 705 O O . CYS A 1 91 ? -9.823 1.216 17.030 1.00 94.75 91 CYS A O 1
ATOM 707 N N . SER A 1 92 ? -11.718 2.130 16.273 1.00 94.19 92 SER A N 1
ATOM 708 C CA . SER A 1 92 ? -11.793 3.177 17.297 1.00 94.19 92 SER A CA 1
ATOM 709 C C . SER A 1 92 ? -12.009 2.610 18.696 1.00 94.19 92 SER A C 1
ATOM 711 O O . SER A 1 92 ? -11.389 3.101 19.633 1.00 94.19 92 SER A O 1
ATOM 713 N N . ALA A 1 93 ? -12.862 1.594 18.846 1.00 94.19 93 ALA A N 1
ATOM 714 C CA . ALA A 1 93 ? -13.079 0.925 20.124 1.00 94.19 93 ALA A CA 1
ATOM 715 C C . ALA A 1 93 ? -11.815 0.178 20.581 1.00 94.19 93 ALA A C 1
ATOM 717 O O . ALA A 1 93 ? -11.415 0.317 21.732 1.00 94.19 93 ALA A O 1
ATOM 718 N N . ALA A 1 94 ? -11.141 -0.538 19.675 1.00 94.88 94 ALA A N 1
ATOM 719 C CA . ALA A 1 94 ? -9.869 -1.200 19.968 1.00 94.88 94 ALA A CA 1
ATOM 720 C C . ALA A 1 94 ? -8.774 -0.201 20.380 1.00 94.88 94 ALA A C 1
ATOM 722 O O . ALA A 1 94 ? -8.078 -0.432 21.364 1.00 94.88 94 ALA A O 1
ATOM 723 N N . LEU A 1 95 ? -8.661 0.930 19.672 1.00 92.94 95 LEU A N 1
ATOM 724 C CA . LEU A 1 95 ? -7.711 1.998 19.997 1.00 92.94 95 LEU A CA 1
ATOM 725 C C . LEU A 1 95 ? -8.039 2.677 21.332 1.00 92.94 95 LEU A C 1
ATOM 727 O O . LEU A 1 95 ? -7.146 3.068 22.075 1.00 92.94 95 LEU A O 1
ATOM 731 N N . PHE A 1 96 ? -9.325 2.834 21.640 1.00 93.31 96 PHE A N 1
ATOM 732 C CA . PHE A 1 96 ? -9.763 3.388 22.913 1.00 93.31 96 PHE A CA 1
ATOM 733 C C . PHE A 1 96 ? -9.360 2.466 24.068 1.00 93.31 96 PHE A C 1
ATOM 735 O O . PHE A 1 96 ? -8.713 2.929 25.001 1.00 93.31 96 PHE A O 1
ATOM 742 N N . GLU A 1 97 ? -9.640 1.164 23.954 1.00 93.19 97 GLU A N 1
ATOM 743 C CA . GLU A 1 97 ? -9.230 0.171 24.954 1.00 93.19 97 GLU A CA 1
ATOM 744 C C . GLU A 1 97 ? -7.701 0.043 25.063 1.00 93.19 97 GLU A C 1
ATOM 746 O O . GLU A 1 97 ? -7.187 -0.111 26.168 1.00 93.19 97 GLU A O 1
ATOM 751 N N . GLU A 1 98 ? -6.956 0.180 23.957 1.00 90.81 98 GLU A N 1
ATOM 752 C CA . GLU A 1 98 ? -5.485 0.258 23.961 1.00 90.81 98 GLU A CA 1
ATOM 753 C C . GLU A 1 98 ? -4.986 1.405 24.855 1.00 90.81 98 GLU A C 1
ATOM 755 O O . GLU A 1 98 ? -4.090 1.193 25.673 1.00 90.81 98 GLU A O 1
ATOM 760 N N . LEU A 1 99 ? -5.589 2.594 24.737 1.00 89.62 99 LEU A N 1
ATOM 761 C CA . LEU A 1 99 ? -5.189 3.799 25.472 1.00 89.62 99 LEU A CA 1
ATOM 762 C C . LEU A 1 99 ? -5.670 3.828 26.933 1.00 89.62 99 LEU A C 1
ATOM 764 O O . LEU A 1 99 ? -5.023 4.467 27.762 1.00 89.62 99 LEU A O 1
ATOM 768 N N . THR A 1 100 ? -6.796 3.186 27.262 1.00 90.56 100 THR A N 1
ATOM 769 C CA . THR A 1 100 ? -7.370 3.206 28.623 1.00 90.56 100 THR A CA 1
ATOM 770 C C . THR A 1 100 ? -7.001 1.984 29.454 1.00 90.56 100 THR A C 1
ATOM 772 O O . THR A 1 100 ? -6.651 2.110 30.625 1.00 90.56 100 THR A O 1
ATOM 775 N N . SER A 1 101 ? -7.116 0.802 28.852 1.00 88.62 101 SER A N 1
ATOM 776 C CA . SER A 1 101 ? -7.109 -0.502 29.524 1.00 88.62 101 SER A CA 1
ATOM 777 C C . SER A 1 101 ? -5.873 -1.333 29.153 1.00 88.62 101 SER A C 1
ATOM 779 O O . SER A 1 101 ? -5.562 -2.323 29.815 1.00 88.62 101 SER A O 1
ATOM 781 N N . GLY A 1 102 ? -5.149 -0.920 28.109 1.00 87.38 102 GLY A N 1
ATOM 782 C CA . GLY A 1 102 ? -3.916 -1.528 27.624 1.00 87.38 102 GLY A CA 1
ATOM 783 C C . GLY A 1 102 ? -4.094 -2.353 26.346 1.00 87.38 102 GLY A C 1
ATOM 784 O O . GLY A 1 102 ? -5.190 -2.779 25.979 1.00 87.38 102 GLY A O 1
ATOM 785 N N . PHE A 1 103 ? -2.971 -2.629 25.674 1.00 86.25 103 PHE A N 1
ATOM 786 C CA . PHE A 1 103 ? -2.944 -3.251 24.342 1.00 86.25 103 PHE A CA 1
ATOM 787 C C . PHE A 1 103 ? -3.671 -4.606 24.260 1.00 86.25 103 PHE A C 1
ATOM 789 O O . PHE A 1 103 ? -4.279 -4.914 23.238 1.00 86.25 103 PHE A O 1
ATOM 796 N N . ILE A 1 104 ? -3.637 -5.412 25.330 1.00 88.88 104 ILE A N 1
ATOM 797 C CA . ILE A 1 104 ? -4.255 -6.749 25.363 1.00 88.88 104 ILE A CA 1
ATOM 798 C C . ILE A 1 104 ? -5.768 -6.645 25.151 1.00 88.88 104 ILE A C 1
ATOM 800 O O . ILE A 1 104 ? -6.328 -7.429 24.390 1.00 88.88 104 ILE A O 1
ATOM 804 N N . MET A 1 105 ? -6.415 -5.654 25.771 1.00 89.69 105 MET A N 1
ATOM 805 C CA . MET A 1 105 ? -7.862 -5.458 25.663 1.00 89.69 105 MET A CA 1
ATOM 806 C C . MET A 1 105 ? -8.267 -5.043 24.247 1.00 89.69 105 MET A C 1
ATOM 808 O O . MET A 1 105 ? -9.248 -5.553 23.707 1.00 89.69 105 MET A O 1
ATOM 812 N N . GLY A 1 106 ? -7.477 -4.171 23.612 1.00 89.62 106 GLY A N 1
ATOM 813 C CA . GLY A 1 106 ? -7.693 -3.782 22.218 1.00 89.62 106 GLY A CA 1
ATOM 814 C C . GLY A 1 106 ? -7.556 -4.961 21.246 1.00 89.62 106 GLY A C 1
ATOM 815 O O . GLY A 1 106 ? -8.392 -5.125 20.360 1.00 89.62 106 GLY A O 1
ATOM 816 N N . ILE A 1 107 ? -6.554 -5.825 21.447 1.00 90.00 107 ILE A N 1
ATOM 817 C CA . ILE A 1 107 ? -6.353 -7.041 20.640 1.00 90.00 107 ILE A CA 1
ATOM 818 C C . ILE A 1 107 ? -7.495 -8.044 20.838 1.00 90.00 107 ILE A C 1
ATOM 820 O O . ILE A 1 107 ? -8.037 -8.535 19.851 1.00 90.00 107 ILE A O 1
ATOM 824 N N . GLN A 1 108 ? -7.924 -8.287 22.080 1.00 91.31 108 GLN A N 1
ATOM 825 C CA . GLN A 1 108 ? -9.053 -9.178 22.373 1.00 91.31 108 GLN A CA 1
ATOM 826 C C . GLN A 1 108 ? -10.342 -8.728 21.678 1.00 91.31 108 GLN A C 1
ATOM 828 O O . GLN A 1 108 ? -11.068 -9.556 21.130 1.00 91.31 108 GLN A O 1
ATOM 833 N N . LEU A 1 109 ? -10.608 -7.418 21.642 1.00 92.81 109 LEU A N 1
ATOM 834 C CA . LEU A 1 109 ? -11.766 -6.868 20.938 1.00 92.81 109 LEU A CA 1
ATOM 835 C C . LEU A 1 109 ? -11.721 -7.188 19.436 1.00 92.81 109 LEU A C 1
ATOM 837 O O . LEU A 1 109 ? -12.747 -7.538 18.848 1.00 92.81 109 LEU A O 1
ATOM 841 N N . LEU A 1 110 ? -10.543 -7.094 18.815 1.00 92.00 110 LEU A N 1
ATOM 842 C CA . LEU A 1 110 ? -10.352 -7.423 17.401 1.00 92.00 110 LEU A CA 1
ATOM 843 C C . LEU A 1 110 ? -10.455 -8.930 17.139 1.00 92.00 110 LEU A C 1
ATOM 845 O O . LEU A 1 110 ? -11.112 -9.328 16.177 1.00 92.00 110 LEU A O 1
ATOM 849 N N . ASP A 1 111 ? -9.873 -9.765 18.003 1.00 91.00 111 ASP A N 1
ATOM 850 C CA . ASP A 1 111 ? -9.987 -11.224 17.913 1.00 91.00 111 ASP A CA 1
ATOM 851 C C . ASP A 1 111 ? -11.460 -11.655 17.978 1.00 91.00 111 ASP A C 1
ATOM 853 O O . ASP A 1 111 ? -11.935 -12.393 17.109 1.00 91.00 111 ASP A O 1
ATOM 857 N N . GLU A 1 112 ? -12.223 -11.119 18.940 1.00 91.06 112 GLU A N 1
ATOM 858 C CA . GLU A 1 112 ? -13.670 -11.323 19.015 1.00 91.06 112 GLU A CA 1
ATOM 859 C C . GLU A 1 112 ? -14.353 -10.907 17.709 1.00 91.06 112 GLU A C 1
ATOM 861 O O . GLU A 1 112 ? -15.145 -11.675 17.157 1.00 91.06 112 GLU A O 1
ATOM 866 N N . ALA A 1 113 ? -14.036 -9.723 17.183 1.00 90.56 113 ALA A N 1
ATOM 867 C CA . ALA A 1 113 ? -14.632 -9.207 15.956 1.00 90.56 113 ALA A CA 1
ATOM 868 C C . ALA A 1 113 ? -14.387 -10.145 14.757 1.00 90.56 113 ALA A C 1
ATOM 870 O O . ALA A 1 113 ? -15.308 -10.406 13.978 1.00 90.56 113 ALA A O 1
ATOM 871 N N . PHE A 1 114 ? -13.193 -10.739 14.640 1.00 88.88 114 PHE A N 1
ATOM 872 C CA . PHE A 1 114 ? -12.915 -11.730 13.600 1.00 88.88 114 PHE A CA 1
ATOM 873 C C . PHE A 1 114 ? -13.735 -13.010 13.775 1.00 88.88 114 PHE A C 1
ATOM 875 O O . PHE A 1 114 ? -14.249 -13.520 12.777 1.00 88.88 114 PHE A O 1
ATOM 882 N N . THR A 1 115 ? -13.921 -13.523 14.999 1.00 88.69 115 THR A N 1
ATOM 883 C CA . THR A 1 115 ? -14.721 -14.749 15.229 1.00 88.69 115 THR A CA 1
ATOM 884 C C . THR A 1 115 ? -16.174 -14.628 14.764 1.00 88.69 115 THR A C 1
ATOM 886 O O . THR A 1 115 ? -16.782 -15.628 14.392 1.00 88.69 115 THR A O 1
ATOM 889 N N . MET A 1 116 ? -16.713 -13.407 14.704 1.00 85.31 116 MET A N 1
ATOM 890 C CA . MET A 1 116 ? -18.082 -13.138 14.251 1.00 85.31 116 MET A CA 1
ATOM 891 C C . MET A 1 116 ? -18.251 -13.249 12.733 1.00 85.31 116 MET A C 1
ATOM 893 O O . MET A 1 116 ? -19.378 -13.338 12.246 1.00 85.31 116 MET A O 1
ATOM 897 N N . VAL A 1 117 ? -17.152 -13.224 11.975 1.00 83.75 117 VAL A N 1
ATOM 898 C CA . VAL A 1 117 ? -17.182 -13.246 10.513 1.00 83.75 117 VAL A CA 1
ATOM 899 C C . VAL A 1 117 ? -16.719 -14.597 9.985 1.00 83.75 117 VAL A C 1
ATOM 901 O O . VAL A 1 117 ? -15.613 -15.054 10.286 1.00 83.75 117 VAL A O 1
ATOM 904 N N . LEU A 1 118 ? -17.545 -15.195 9.121 1.00 78.44 118 LEU A N 1
ATOM 905 C CA . LEU A 1 118 ? -17.229 -16.442 8.425 1.00 78.44 118 LEU A CA 1
ATOM 906 C C . LEU A 1 118 ? -15.915 -16.327 7.626 1.00 78.44 118 LEU A C 1
ATOM 908 O O . LEU A 1 118 ? -15.738 -15.334 6.913 1.00 78.44 118 LEU A O 1
ATOM 912 N N . PRO A 1 119 ? -15.028 -17.341 7.667 1.00 77.31 119 PRO A N 1
ATOM 913 C CA . PRO A 1 119 ? -13.727 -17.306 6.992 1.00 77.31 119 PRO A CA 1
ATOM 914 C C . PRO A 1 119 ? -13.789 -16.946 5.501 1.00 77.31 119 PRO A C 1
ATOM 916 O O . PRO A 1 119 ? -12.980 -16.155 5.022 1.00 77.31 119 PRO A O 1
ATOM 919 N N . GLU A 1 120 ? -14.785 -17.450 4.769 1.00 75.62 120 GLU A N 1
ATOM 920 C CA . GLU A 1 120 ? -14.949 -17.178 3.334 1.00 75.62 120 GLU A CA 1
ATOM 921 C C . GLU A 1 120 ? -15.185 -15.692 3.038 1.00 75.62 120 GLU A C 1
ATOM 923 O O . GLU A 1 120 ? -14.626 -15.142 2.086 1.00 75.62 120 GLU A O 1
ATOM 928 N N . ARG A 1 121 ? -15.969 -15.018 3.890 1.00 76.69 121 ARG A N 1
ATOM 929 C CA . ARG A 1 121 ? -16.265 -13.585 3.760 1.00 76.69 121 ARG A CA 1
ATOM 930 C C . ARG A 1 121 ? -15.054 -12.714 4.069 1.00 76.69 121 ARG A C 1
ATOM 932 O O . ARG A 1 121 ? -14.958 -11.624 3.512 1.00 76.69 121 ARG A O 1
ATOM 939 N N . ARG A 1 122 ? -14.122 -13.204 4.896 1.00 78.06 122 ARG A N 1
ATOM 940 C CA . ARG A 1 122 ? -12.865 -12.502 5.197 1.00 78.06 122 ARG A CA 1
ATOM 941 C C . ARG A 1 122 ? -12.080 -12.252 3.915 1.00 78.06 122 ARG A C 1
ATOM 943 O O . ARG A 1 122 ? -11.828 -11.108 3.584 1.00 78.06 122 ARG A O 1
ATOM 950 N N . SER A 1 123 ? -11.848 -13.293 3.116 1.00 76.56 123 SER A N 1
ATOM 951 C CA . SER A 1 123 ? -11.004 -13.222 1.908 1.00 76.56 123 SER A CA 1
ATOM 952 C C . SER A 1 123 ? -11.483 -12.285 0.787 1.00 76.56 123 SER A C 1
ATOM 954 O O . SER A 1 123 ? -10.706 -11.966 -0.108 1.00 76.56 123 SER A O 1
ATOM 956 N N . ARG A 1 124 ? -12.756 -11.865 0.791 1.00 77.62 124 ARG A N 1
ATOM 957 C CA . ARG A 1 124 ? -13.365 -11.093 -0.310 1.00 77.62 124 ARG A CA 1
ATOM 958 C C . ARG A 1 124 ? -13.663 -9.637 0.040 1.00 77.62 124 ARG A C 1
ATOM 960 O O . ARG A 1 124 ? -14.167 -8.910 -0.809 1.00 77.62 124 ARG A O 1
ATOM 967 N N . SER A 1 125 ? -13.408 -9.224 1.278 1.00 85.81 125 SER A N 1
ATOM 968 C CA . SER A 1 125 ? -13.850 -7.931 1.794 1.00 85.81 125 SER A CA 1
ATOM 969 C C . SER A 1 125 ? -12.666 -7.031 2.127 1.00 85.81 125 SER A C 1
ATOM 971 O O . SER A 1 125 ? -11.946 -7.296 3.091 1.00 85.81 125 SER A O 1
ATOM 973 N N . TYR A 1 126 ? -12.520 -5.921 1.396 1.00 89.44 126 TYR A N 1
ATOM 974 C CA . TYR A 1 126 ? -11.496 -4.910 1.694 1.00 89.44 126 TYR A CA 1
ATOM 975 C C . TYR A 1 126 ? -11.668 -4.322 3.110 1.00 89.44 126 TYR A C 1
ATOM 977 O O . TYR A 1 126 ? -10.690 -4.004 3.776 1.00 89.44 126 TYR A O 1
ATOM 985 N N . ASN A 1 127 ? -12.906 -4.256 3.616 1.00 90.75 127 ASN A N 1
ATOM 986 C CA . ASN A 1 127 ? -13.213 -3.824 4.983 1.00 90.75 127 ASN A CA 1
ATOM 987 C C . ASN A 1 127 ? -12.507 -4.694 6.035 1.00 90.75 127 ASN A C 1
ATOM 989 O O . ASN A 1 127 ? -12.020 -4.203 7.052 1.00 90.75 127 ASN A O 1
ATOM 993 N N . LEU A 1 128 ? -12.432 -6.002 5.787 1.00 90.56 128 LEU A N 1
ATOM 994 C CA . LEU A 1 128 ? -11.809 -6.954 6.705 1.00 90.56 128 LEU A CA 1
ATOM 995 C C . LEU A 1 128 ? -10.304 -7.057 6.491 1.00 90.56 128 LEU A C 1
ATOM 997 O O . LEU A 1 128 ? -9.582 -7.306 7.453 1.00 90.56 128 LEU A O 1
ATOM 1001 N N . GLU A 1 129 ? -9.836 -6.819 5.267 1.00 91.81 129 GLU A N 1
ATOM 1002 C CA . GLU A 1 129 ? -8.420 -6.602 4.978 1.00 91.81 129 GLU A CA 1
ATOM 1003 C C . GLU A 1 129 ? -7.892 -5.398 5.765 1.00 91.81 129 GLU A C 1
ATOM 1005 O O . GLU A 1 129 ? -6.896 -5.511 6.475 1.00 91.81 129 GLU A O 1
ATOM 1010 N N . PHE A 1 130 ? -8.620 -4.278 5.741 1.00 91.69 130 PHE A N 1
ATOM 1011 C CA . PHE A 1 130 ? -8.280 -3.079 6.501 1.00 91.69 130 PHE A CA 1
ATOM 1012 C C . PHE A 1 130 ? -8.273 -3.325 8.016 1.00 91.69 130 PHE A C 1
ATOM 1014 O O . PHE A 1 130 ? -7.335 -2.920 8.708 1.00 91.69 130 PHE A O 1
ATOM 1021 N N . LEU A 1 131 ? -9.288 -4.019 8.545 1.00 92.50 131 LEU A N 1
ATOM 1022 C CA . LEU A 1 131 ? -9.336 -4.408 9.959 1.00 92.50 131 LEU A CA 1
ATOM 1023 C C . LEU A 1 131 ? -8.148 -5.304 10.340 1.00 92.50 131 LEU A C 1
ATOM 1025 O O . LEU A 1 131 ? -7.560 -5.140 11.408 1.00 92.50 131 LEU A O 1
ATOM 1029 N N . PHE A 1 132 ? -7.782 -6.244 9.467 1.00 92.12 132 PHE A N 1
ATOM 1030 C CA . PHE A 1 132 ? -6.656 -7.149 9.683 1.00 92.12 132 PHE A CA 1
ATOM 1031 C C . PHE A 1 132 ? -5.316 -6.417 9.639 1.00 92.12 132 PHE A C 1
ATOM 1033 O O . PHE A 1 132 ? -4.458 -6.640 10.491 1.00 92.12 132 PHE A O 1
ATOM 1040 N N . TYR A 1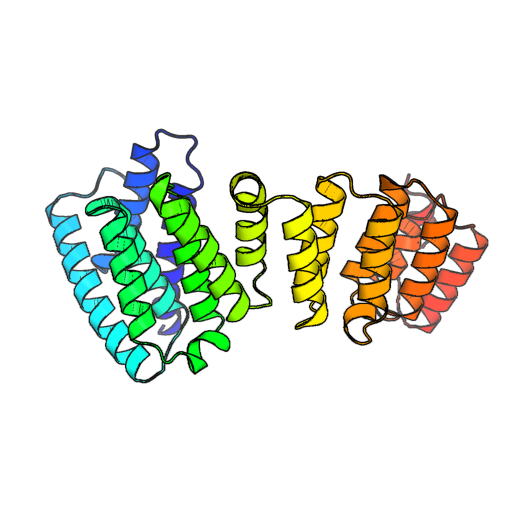 133 ? -5.151 -5.479 8.712 1.00 91.50 133 TYR A N 1
ATOM 1041 C CA . TYR A 1 133 ? -4.001 -4.586 8.716 1.00 91.50 133 TYR A CA 1
ATOM 1042 C C . TYR A 1 133 ? -3.926 -3.772 10.017 1.00 91.50 133 TYR A C 1
ATOM 1044 O O . TYR A 1 133 ? -2.865 -3.698 10.639 1.00 91.50 133 TYR A O 1
ATOM 1052 N N . PHE A 1 134 ? -5.048 -3.209 10.480 1.00 91.50 134 PHE A N 1
ATOM 1053 C CA . PHE A 1 134 ? -5.098 -2.482 11.749 1.00 91.50 134 PHE A CA 1
ATOM 1054 C C . PHE A 1 134 ? -4.661 -3.359 12.933 1.00 91.50 134 PHE A C 1
ATOM 1056 O O . PHE A 1 134 ? -3.856 -2.916 13.753 1.00 91.50 134 PHE A O 1
ATOM 1063 N N . TYR A 1 135 ? -5.131 -4.608 12.973 1.00 91.44 135 TYR A N 1
ATOM 1064 C CA . TYR A 1 135 ? -4.729 -5.619 13.949 1.00 91.44 135 TYR A CA 1
ATOM 1065 C C . TYR A 1 135 ? -3.217 -5.886 13.932 1.00 91.44 135 TYR A C 1
ATOM 1067 O O . TYR A 1 135 ? -2.555 -5.749 14.961 1.00 91.44 135 TYR A O 1
ATOM 1075 N N . VAL A 1 136 ? -2.641 -6.185 12.761 1.00 90.12 136 VAL A N 1
ATOM 1076 C CA . VAL A 1 136 ? -1.192 -6.412 12.606 1.00 90.12 136 VAL A CA 1
ATOM 1077 C C . VAL A 1 136 ? -0.399 -5.187 13.058 1.00 90.12 136 VAL A C 1
ATOM 1079 O O . VAL A 1 136 ? 0.592 -5.311 13.775 1.00 90.12 136 VAL A O 1
ATOM 1082 N N . ARG A 1 137 ? -0.853 -3.985 12.701 1.00 88.62 137 ARG A N 1
ATOM 1083 C CA . ARG A 1 137 ? -0.187 -2.745 13.095 1.00 88.62 137 ARG A CA 1
ATOM 1084 C C . ARG A 1 137 ? -0.228 -2.512 14.605 1.00 88.62 137 ARG A C 1
ATOM 1086 O O . ARG A 1 137 ? 0.757 -2.033 15.153 1.00 88.62 137 ARG A O 1
ATOM 1093 N N . MET A 1 138 ? -1.325 -2.853 15.285 1.00 87.62 138 MET A N 1
ATOM 1094 C CA . MET A 1 138 ? -1.377 -2.814 16.752 1.00 87.62 138 MET A CA 1
ATOM 1095 C C . MET A 1 138 ? -0.385 -3.798 17.376 1.00 87.62 138 MET A C 1
ATOM 1097 O O . MET A 1 138 ? 0.338 -3.426 18.299 1.00 87.62 138 MET A O 1
ATOM 1101 N N . LEU A 1 139 ? -0.297 -5.022 16.847 1.00 86.31 139 LEU A N 1
ATOM 1102 C CA . LEU A 1 139 ? 0.674 -6.013 17.316 1.00 86.31 139 LEU A CA 1
ATOM 1103 C C . LEU A 1 139 ? 2.123 -5.521 17.173 1.00 86.31 139 LEU A C 1
ATOM 1105 O O . LEU A 1 139 ? 2.937 -5.724 18.072 1.00 86.31 139 LEU A O 1
ATOM 1109 N N . LEU A 1 140 ? 2.434 -4.832 16.071 1.00 84.06 140 LEU A N 1
ATOM 1110 C CA . LEU A 1 140 ? 3.770 -4.298 15.794 1.00 84.06 140 LEU A CA 1
ATOM 1111 C C . LEU A 1 140 ? 4.187 -3.128 16.697 1.00 84.06 140 LEU A C 1
ATOM 1113 O O . LEU A 1 140 ? 5.381 -2.865 16.800 1.00 84.06 140 LEU A O 1
ATOM 1117 N N . ARG A 1 141 ? 3.253 -2.435 17.367 1.00 82.00 141 ARG A N 1
ATOM 1118 C CA . ARG A 1 141 ? 3.584 -1.334 18.299 1.00 82.00 141 ARG A CA 1
ATOM 1119 C C . ARG A 1 141 ? 4.157 -1.814 19.627 1.00 82.00 141 ARG A C 1
ATOM 1121 O O . ARG A 1 141 ? 4.886 -1.067 20.273 1.00 82.00 141 ARG A O 1
ATOM 1128 N N . TYR A 1 142 ? 3.831 -3.040 20.035 1.00 78.12 142 TYR A N 1
ATOM 1129 C CA . TYR A 1 142 ? 4.253 -3.603 21.320 1.00 78.12 142 TYR A CA 1
ATOM 1130 C C . TYR A 1 142 ? 4.967 -4.949 21.141 1.00 78.12 142 TYR A C 1
ATOM 1132 O O . TYR A 1 142 ? 4.495 -5.976 21.646 1.00 78.12 142 TYR A O 1
ATOM 1140 N N . PRO A 1 143 ? 6.112 -4.968 20.433 1.00 68.06 143 PRO A N 1
ATOM 1141 C CA . PRO A 1 143 ? 6.920 -6.166 20.302 1.00 68.06 143 PRO A CA 1
ATOM 1142 C C . PRO A 1 143 ? 7.459 -6.561 21.684 1.00 68.06 143 PRO A C 1
ATOM 1144 O O . PRO A 1 143 ? 8.309 -5.878 22.248 1.00 68.06 143 PRO A O 1
ATOM 1147 N N . LYS A 1 144 ? 6.960 -7.664 22.250 1.00 67.81 144 LYS A N 1
ATOM 1148 C CA . LYS A 1 144 ? 7.670 -8.398 23.305 1.00 67.81 144 LYS A CA 1
ATOM 1149 C C . LYS A 1 144 ? 8.408 -9.540 22.627 1.00 67.81 144 LYS A C 1
ATOM 1151 O O . LYS A 1 144 ? 7.816 -10.197 21.777 1.00 67.81 144 LYS A O 1
ATOM 1156 N N . ASP A 1 145 ? 9.640 -9.835 23.029 1.00 58.47 145 ASP A N 1
ATOM 1157 C CA . ASP A 1 145 ? 10.487 -10.835 22.352 1.00 58.47 145 ASP A CA 1
ATOM 1158 C C . ASP A 1 145 ? 9.809 -12.207 22.156 1.00 58.47 145 ASP A C 1
ATOM 1160 O O . ASP A 1 145 ? 10.017 -12.874 21.145 1.00 58.47 145 ASP A O 1
ATOM 1164 N N . SER A 1 146 ? 8.910 -12.606 23.064 1.00 57.44 146 SER A N 1
ATOM 1165 C CA . SER A 1 146 ? 8.140 -13.855 22.969 1.00 57.44 146 SER A CA 1
ATOM 1166 C C . SER A 1 146 ? 6.900 -13.800 22.059 1.00 57.44 146 SER A C 1
ATOM 1168 O O . SER A 1 146 ? 6.397 -14.851 21.657 1.00 57.44 146 SER A O 1
ATOM 1170 N N . SER A 1 147 ? 6.382 -12.614 21.713 1.00 68.50 147 SER A N 1
ATOM 1171 C CA . SER A 1 147 ? 5.253 -12.447 20.782 1.00 68.50 147 SER A CA 1
ATOM 1172 C C . SER A 1 147 ? 5.694 -12.276 19.330 1.00 68.50 147 SER A C 1
ATOM 1174 O O . SER A 1 147 ? 4.876 -12.453 18.432 1.00 68.50 147 SER A O 1
ATOM 1176 N N . LEU A 1 148 ? 6.977 -12.014 19.089 1.00 73.12 148 LEU A N 1
ATOM 1177 C CA . LEU A 1 148 ? 7.548 -11.746 17.773 1.00 73.12 148 LEU A CA 1
ATOM 1178 C C . LEU A 1 148 ? 7.211 -12.841 16.732 1.00 73.12 148 LEU A C 1
ATOM 1180 O O . LEU A 1 148 ? 6.694 -12.533 15.657 1.00 73.12 148 LEU A O 1
ATOM 1184 N N . SER A 1 149 ? 7.392 -14.130 17.060 1.00 79.88 149 SER A N 1
ATOM 1185 C CA . SER A 1 149 ? 7.022 -15.242 16.151 1.00 79.88 149 SER A CA 1
ATOM 1186 C C . SER A 1 149 ? 5.533 -15.246 15.799 1.00 79.88 149 SER A C 1
ATOM 1188 O O . SER A 1 149 ? 5.163 -15.478 14.652 1.00 79.88 149 SER A O 1
ATOM 1190 N N . LYS A 1 150 ? 4.667 -14.917 16.766 1.00 82.88 150 LYS A N 1
ATOM 1191 C CA . LYS A 1 150 ? 3.213 -14.866 16.554 1.00 82.88 150 LYS A CA 1
ATOM 1192 C C . LYS A 1 150 ? 2.821 -13.731 15.613 1.00 82.88 150 LYS A C 1
ATOM 1194 O O . LYS A 1 150 ? 1.904 -13.894 14.813 1.00 82.88 150 LYS A O 1
ATOM 1199 N N . ILE A 1 151 ? 3.515 -12.592 15.685 1.00 85.31 151 ILE A N 1
ATOM 1200 C CA . ILE A 1 151 ? 3.305 -11.469 14.761 1.00 85.31 151 ILE A CA 1
ATOM 1201 C C . ILE A 1 151 ? 3.679 -11.899 13.345 1.00 85.31 151 ILE A C 1
ATOM 1203 O O . ILE A 1 151 ? 2.900 -11.707 12.415 1.00 85.31 151 ILE A O 1
ATOM 1207 N N . TRP A 1 152 ? 4.843 -12.533 13.198 1.00 86.88 152 TRP A N 1
ATOM 1208 C CA . TRP A 1 152 ? 5.304 -13.060 11.921 1.00 86.88 152 TRP A CA 1
ATOM 1209 C C . TRP A 1 152 ? 4.303 -14.059 11.318 1.00 86.88 152 TRP A C 1
ATOM 1211 O O . TRP A 1 152 ? 3.872 -13.896 10.178 1.00 86.88 152 TRP A O 1
ATOM 1221 N N . GLU A 1 153 ? 3.856 -15.044 12.099 1.00 88.56 153 GLU A N 1
ATOM 1222 C CA . GLU A 1 153 ? 2.832 -16.017 11.696 1.00 88.56 153 GLU A CA 1
ATOM 1223 C C . GLU A 1 153 ? 1.510 -15.346 11.301 1.00 88.56 153 GLU A C 1
ATOM 1225 O O . GLU A 1 153 ? 0.919 -15.709 10.282 1.00 88.56 153 GLU A O 1
ATOM 1230 N N . SER A 1 154 ? 1.087 -14.320 12.046 1.00 89.00 154 SER A N 1
ATOM 1231 C CA . SER A 1 154 ? -0.125 -13.549 11.744 1.00 89.00 154 SER A CA 1
ATOM 1232 C C . SER A 1 154 ? -0.009 -12.822 10.404 1.00 89.00 154 SER A C 1
ATOM 1234 O O . SER A 1 154 ? -0.946 -12.851 9.610 1.00 89.00 154 SER A O 1
ATOM 1236 N N . ILE A 1 155 ? 1.146 -12.220 10.094 1.00 90.69 155 ILE A N 1
ATOM 1237 C CA . ILE A 1 155 ? 1.385 -11.573 8.793 1.00 90.69 155 ILE A CA 1
ATOM 1238 C C . ILE A 1 155 ? 1.299 -12.604 7.660 1.00 90.69 155 ILE A C 1
ATOM 1240 O O . ILE A 1 155 ? 0.636 -12.355 6.652 1.00 90.69 155 ILE A O 1
ATOM 1244 N N . LEU A 1 156 ? 1.918 -13.779 7.824 1.00 90.44 156 LEU A N 1
ATOM 1245 C CA . LEU A 1 156 ? 1.866 -14.841 6.812 1.00 90.44 156 LEU A CA 1
ATOM 1246 C C . LEU A 1 156 ? 0.446 -15.364 6.592 1.00 90.44 156 LEU A C 1
ATOM 1248 O O . LEU A 1 156 ? 0.027 -15.532 5.447 1.00 90.44 156 LEU A O 1
ATOM 1252 N N . GLN A 1 157 ? -0.310 -15.581 7.668 1.00 89.56 157 GLN A N 1
ATOM 1253 C CA . GLN A 1 157 ? -1.721 -15.951 7.582 1.00 89.56 157 GLN A CA 1
ATOM 1254 C C . GLN A 1 157 ? -2.533 -14.858 6.873 1.00 89.56 157 GLN A C 1
ATOM 1256 O O . GLN A 1 157 ? -3.359 -15.156 6.009 1.00 89.56 157 GLN A O 1
ATOM 1261 N N . GLY A 1 158 ? -2.254 -13.593 7.187 1.00 89.12 158 GLY A N 1
ATOM 1262 C CA . GLY A 1 158 ? -2.836 -12.436 6.521 1.00 89.12 158 GLY A CA 1
ATOM 1263 C C . GLY A 1 158 ? -2.623 -12.459 5.015 1.00 89.12 158 GLY A C 1
ATOM 1264 O O . GLY A 1 158 ? -3.587 -12.339 4.270 1.00 89.12 158 GLY A O 1
ATOM 1265 N N . LEU A 1 159 ? -1.392 -12.692 4.558 1.00 90.69 159 LEU A N 1
ATOM 1266 C CA . LEU A 1 159 ? -1.052 -12.754 3.130 1.00 90.69 159 LEU A CA 1
ATOM 1267 C C . LEU A 1 159 ? -1.662 -13.966 2.408 1.00 90.69 159 LEU A C 1
ATOM 1269 O O . LEU A 1 159 ? -1.921 -13.903 1.206 1.00 90.69 159 LEU A O 1
ATOM 1273 N N . GLN A 1 160 ? -1.944 -15.065 3.113 1.00 89.00 160 GLN A N 1
ATOM 1274 C CA . GLN A 1 160 ? -2.695 -16.185 2.534 1.00 89.00 160 GLN A CA 1
ATOM 1275 C C . GLN A 1 160 ? -4.153 -15.799 2.239 1.00 89.00 160 GLN A C 1
ATOM 1277 O O . GLN A 1 160 ? -4.693 -16.185 1.194 1.00 89.00 160 GLN A O 1
ATOM 1282 N N . ILE A 1 161 ? -4.770 -15.026 3.139 1.00 88.19 161 ILE A N 1
ATOM 1283 C CA . ILE A 1 161 ? -6.156 -14.549 3.025 1.00 88.19 161 ILE A CA 1
ATOM 1284 C C . ILE A 1 161 ? -6.246 -13.366 2.043 1.00 88.19 161 ILE A C 1
ATOM 1286 O O . ILE A 1 161 ? -7.129 -13.359 1.185 1.00 88.19 161 ILE A O 1
ATOM 1290 N N . TYR A 1 162 ? -5.303 -12.424 2.127 1.00 89.88 162 TYR A N 1
ATOM 1291 C CA . TYR A 1 162 ? -5.232 -11.158 1.387 1.00 89.88 162 TYR A CA 1
ATOM 1292 C C . TYR A 1 162 ? -3.921 -11.062 0.581 1.00 89.88 162 TYR A C 1
ATOM 1294 O O . TYR A 1 162 ? -2.997 -10.327 0.936 1.00 89.88 162 TYR A O 1
ATOM 1302 N N . PRO A 1 163 ? -3.810 -11.798 -0.536 1.00 86.62 163 PRO A N 1
ATOM 1303 C CA . PRO A 1 163 ? -2.564 -11.941 -1.298 1.00 86.62 163 PRO A CA 1
ATOM 1304 C C . PRO A 1 163 ? -2.129 -10.680 -2.055 1.00 86.62 163 PRO A C 1
ATOM 1306 O O . PRO A 1 163 ? -1.047 -10.654 -2.635 1.00 86.62 163 PRO A O 1
ATOM 1309 N N . THR A 1 164 ? -2.979 -9.657 -2.110 1.00 85.88 164 THR A N 1
ATOM 1310 C CA . THR A 1 164 ? -2.730 -8.392 -2.813 1.00 85.88 164 THR A CA 1
ATOM 1311 C C . THR A 1 164 ? -2.578 -7.205 -1.867 1.00 85.88 164 THR A C 1
ATOM 1313 O O . THR A 1 164 ? -2.464 -6.084 -2.347 1.00 85.88 164 THR A O 1
ATOM 1316 N N . SER A 1 165 ? -2.561 -7.432 -0.551 1.00 90.75 165 SER A N 1
ATOM 1317 C CA . SER A 1 165 ? -2.473 -6.357 0.436 1.00 90.75 165 SER A CA 1
ATOM 1318 C C . SER A 1 165 ? -1.081 -5.733 0.449 1.00 90.75 165 SER A C 1
ATOM 1320 O O . SER A 1 165 ? -0.107 -6.371 0.858 1.00 90.75 165 SER A O 1
ATOM 1322 N N . ALA A 1 166 ? -0.973 -4.481 0.003 1.00 91.38 166 ALA A N 1
ATOM 1323 C CA . ALA A 1 166 ? 0.297 -3.762 -0.003 1.00 91.38 166 ALA A CA 1
ATOM 1324 C C . ALA A 1 166 ? 0.781 -3.485 1.425 1.00 91.38 166 ALA A C 1
ATOM 1326 O O . ALA A 1 166 ? 1.972 -3.566 1.715 1.00 91.38 166 ALA A O 1
ATOM 1327 N N . GLU A 1 167 ? -0.149 -3.212 2.330 1.00 90.38 167 GLU A N 1
ATOM 1328 C CA . GLU A 1 167 ? 0.113 -2.903 3.724 1.00 90.38 167 GLU A CA 1
ATOM 1329 C C . GLU A 1 167 ? 0.713 -4.105 4.463 1.00 90.38 167 GLU A C 1
ATOM 1331 O O . GLU A 1 167 ? 1.694 -3.953 5.191 1.00 90.38 167 GLU A O 1
ATOM 1336 N N . LEU A 1 168 ? 0.192 -5.315 4.223 1.00 91.25 168 LEU A N 1
ATOM 1337 C CA . LEU A 1 168 ? 0.755 -6.535 4.808 1.00 91.25 168 LEU A CA 1
ATOM 1338 C C . LEU A 1 168 ? 2.135 -6.871 4.239 1.00 91.25 168 LEU A C 1
ATOM 1340 O O . LEU A 1 168 ? 3.005 -7.307 4.992 1.00 91.25 168 LEU A O 1
ATOM 1344 N N . PHE A 1 169 ? 2.369 -6.646 2.942 1.00 91.88 169 PHE A N 1
ATOM 1345 C CA . PHE A 1 169 ? 3.710 -6.794 2.372 1.00 91.88 169 PHE A CA 1
ATOM 1346 C C . PHE A 1 169 ? 4.695 -5.773 2.939 1.00 91.88 169 PHE A C 1
ATOM 1348 O O . PHE A 1 169 ? 5.846 -6.127 3.194 1.00 91.88 169 PHE A O 1
ATOM 1355 N N . ASN A 1 170 ? 4.255 -4.541 3.192 1.00 91.56 170 ASN A N 1
ATOM 1356 C CA . ASN A 1 170 ? 5.087 -3.544 3.851 1.00 91.56 170 ASN A CA 1
ATOM 1357 C C . ASN A 1 170 ? 5.487 -4.012 5.257 1.00 91.56 170 ASN A C 1
ATOM 1359 O O . ASN A 1 170 ? 6.675 -4.087 5.562 1.00 91.56 170 ASN A O 1
ATOM 1363 N N . SER A 1 171 ? 4.517 -4.457 6.063 1.00 89.38 171 SER A N 1
ATOM 1364 C CA . SER A 1 171 ? 4.791 -5.035 7.384 1.00 89.38 171 SER A CA 1
ATOM 1365 C C . SER A 1 171 ? 5.703 -6.268 7.316 1.00 89.38 171 SER A C 1
ATOM 1367 O O . SER A 1 171 ? 6.579 -6.426 8.164 1.00 89.38 171 SER A O 1
ATOM 1369 N N . LEU A 1 172 ? 5.554 -7.130 6.303 1.00 90.69 172 LEU A N 1
ATOM 1370 C CA . LEU A 1 172 ? 6.430 -8.287 6.077 1.00 90.69 172 LEU A CA 1
ATOM 1371 C C . LEU A 1 172 ? 7.885 -7.862 5.829 1.00 90.69 172 LEU A C 1
ATOM 1373 O O . LEU A 1 172 ? 8.809 -8.456 6.381 1.00 90.69 172 LEU A O 1
ATOM 1377 N N . VAL A 1 173 ? 8.104 -6.843 4.993 1.00 89.75 173 VAL A N 1
ATOM 1378 C CA . VAL A 1 173 ? 9.449 -6.352 4.664 1.00 89.75 173 VAL A CA 1
ATOM 1379 C C . VAL A 1 173 ? 10.075 -5.622 5.848 1.00 89.75 173 VAL A C 1
ATOM 1381 O O . VAL A 1 173 ? 11.238 -5.877 6.152 1.00 89.75 173 VAL A O 1
ATOM 1384 N N . GLU A 1 174 ? 9.326 -4.782 6.559 1.00 86.56 174 GLU A N 1
ATOM 1385 C CA . GLU A 1 174 ? 9.811 -4.082 7.758 1.00 86.56 174 GLU A CA 1
ATOM 1386 C C . GLU A 1 174 ? 10.246 -5.066 8.847 1.00 86.56 174 GLU A C 1
ATOM 1388 O O . GLU A 1 174 ? 11.318 -4.935 9.438 1.00 86.56 174 GLU A O 1
ATOM 1393 N N . THR A 1 175 ? 9.449 -6.112 9.062 1.00 83.94 175 THR A N 1
ATOM 1394 C CA . THR A 1 175 ? 9.764 -7.163 10.034 1.00 83.94 175 THR A CA 1
ATOM 1395 C C . THR A 1 175 ? 10.827 -8.139 9.530 1.00 83.94 175 THR A C 1
ATOM 1397 O O . THR A 1 175 ? 11.497 -8.790 10.325 1.00 83.94 175 THR A O 1
ATOM 1400 N N . SER A 1 176 ? 11.064 -8.226 8.219 1.00 83.81 176 SER A N 1
ATOM 1401 C CA . SER A 1 176 ? 11.952 -9.231 7.620 1.00 83.81 176 SER A CA 1
ATOM 1402 C C . SER A 1 176 ? 13.339 -9.312 8.252 1.00 83.81 176 SER A C 1
ATOM 1404 O O . SER A 1 176 ? 13.889 -10.405 8.380 1.00 83.81 176 SER A O 1
ATOM 1406 N N . HIS A 1 177 ? 13.894 -8.166 8.651 1.00 78.00 177 HIS A N 1
ATOM 1407 C CA . HIS A 1 177 ? 15.256 -8.050 9.163 1.00 78.00 177 HIS A CA 1
ATOM 1408 C C . HIS A 1 177 ? 15.457 -8.761 10.500 1.00 78.00 177 HIS A C 1
ATOM 1410 O O . HIS A 1 177 ? 16.579 -9.158 10.801 1.00 78.00 177 HIS A O 1
ATOM 1416 N N . THR A 1 178 ? 14.391 -8.950 11.277 1.00 79.25 178 THR A N 1
ATOM 1417 C CA . THR A 1 178 ? 14.461 -9.590 12.592 1.00 79.25 178 THR A CA 1
ATOM 1418 C C . THR A 1 178 ? 14.117 -11.079 12.539 1.00 79.25 178 THR A C 1
ATOM 1420 O O . THR A 1 178 ? 14.653 -11.851 13.328 1.00 79.25 178 THR A O 1
ATOM 1423 N N . TYR A 1 179 ? 13.268 -11.512 11.598 1.00 73.88 179 TYR A N 1
ATOM 1424 C CA . TYR A 1 179 ? 12.708 -12.874 11.601 1.00 73.88 179 TYR A CA 1
ATOM 1425 C C . TYR A 1 179 ? 13.322 -13.848 10.610 1.00 73.88 179 TYR A C 1
ATOM 1427 O O . TYR A 1 179 ? 13.140 -15.059 10.746 1.00 73.88 179 TYR A O 1
ATOM 1435 N N . THR A 1 180 ? 13.925 -13.358 9.531 1.00 83.19 180 THR A N 1
ATOM 1436 C CA . THR A 1 180 ? 14.176 -14.203 8.365 1.00 83.19 180 THR A CA 1
ATOM 1437 C C . THR A 1 180 ? 15.449 -13.791 7.639 1.00 83.19 180 THR A C 1
ATOM 1439 O O . THR A 1 180 ? 15.822 -12.625 7.571 1.00 83.19 180 THR A O 1
ATOM 1442 N N . THR A 1 181 ? 16.131 -14.775 7.055 1.00 87.94 181 THR A N 1
ATOM 1443 C CA . THR A 1 181 ? 17.302 -14.516 6.219 1.00 87.94 181 THR A CA 1
ATOM 1444 C C . THR A 1 181 ? 16.881 -13.967 4.853 1.00 87.94 181 THR A C 1
ATOM 1446 O O . THR A 1 181 ? 15.841 -14.366 4.320 1.00 87.94 181 THR A O 1
ATOM 1449 N N . PRO A 1 182 ? 17.702 -13.123 4.205 1.00 88.94 182 PRO A N 1
ATOM 1450 C CA . PRO A 1 182 ? 17.383 -12.608 2.875 1.00 88.94 182 PRO A CA 1
ATOM 1451 C C . PRO A 1 182 ? 17.043 -13.707 1.859 1.00 88.94 182 PRO A C 1
ATOM 1453 O O . PRO A 1 182 ? 16.126 -13.548 1.063 1.00 88.94 182 PRO A O 1
ATOM 1456 N N . ASN A 1 183 ? 17.705 -14.865 1.927 1.00 90.38 183 ASN A N 1
ATOM 1457 C CA . ASN A 1 183 ? 17.414 -15.989 1.034 1.00 90.38 183 ASN A CA 1
ATOM 1458 C C . ASN A 1 183 ? 16.018 -16.577 1.255 1.00 90.38 183 ASN A C 1
ATOM 1460 O O . ASN A 1 183 ? 15.310 -16.837 0.288 1.00 90.38 183 ASN A O 1
ATOM 1464 N N . LYS A 1 184 ? 15.585 -16.743 2.508 1.00 90.69 184 LYS A N 1
ATOM 1465 C CA . LYS A 1 184 ? 14.234 -17.234 2.796 1.00 90.69 184 LYS A CA 1
ATOM 1466 C C . LYS A 1 184 ? 13.167 -16.211 2.383 1.00 90.69 184 LYS A C 1
ATOM 1468 O O . LYS A 1 184 ? 12.148 -16.622 1.837 1.00 90.69 184 LYS A O 1
ATOM 1473 N N . MET A 1 185 ? 13.437 -14.906 2.507 1.00 91.31 185 MET A N 1
ATOM 1474 C CA . MET A 1 185 ? 12.571 -13.862 1.927 1.00 91.31 185 MET A CA 1
ATOM 1475 C C . MET A 1 185 ? 12.438 -13.983 0.412 1.00 91.31 185 MET A C 1
ATOM 1477 O O . MET A 1 185 ? 11.328 -13.936 -0.111 1.00 91.31 185 MET A O 1
ATOM 1481 N N . ARG A 1 186 ? 13.552 -14.183 -0.302 1.00 93.75 186 ARG A N 1
ATOM 1482 C CA . ARG A 1 186 ? 13.537 -14.367 -1.762 1.00 93.75 186 ARG A CA 1
ATOM 1483 C C . ARG A 1 186 ? 12.684 -15.555 -2.181 1.00 93.75 186 ARG A C 1
ATOM 1485 O O . ARG A 1 186 ? 11.886 -15.419 -3.100 1.00 93.75 186 ARG A O 1
ATOM 1492 N N . LEU A 1 187 ? 12.829 -16.684 -1.485 1.00 93.19 187 LEU A N 1
ATOM 1493 C CA . LEU A 1 187 ? 12.035 -17.886 -1.743 1.00 93.19 187 LEU A CA 1
ATOM 1494 C C . LEU A 1 187 ? 10.544 -17.640 -1.505 1.00 93.19 187 LEU A C 1
ATOM 1496 O O . LEU A 1 187 ? 9.718 -18.072 -2.303 1.00 93.19 187 LEU A O 1
ATOM 1500 N N . MET A 1 188 ? 10.196 -16.909 -0.446 1.00 92.44 188 MET A N 1
ATOM 1501 C CA . MET A 1 188 ? 8.807 -16.543 -0.176 1.00 92.44 188 MET A CA 1
ATOM 1502 C C . MET A 1 188 ? 8.233 -15.629 -1.261 1.00 92.44 188 MET A C 1
ATOM 1504 O O . MET A 1 188 ? 7.138 -15.887 -1.752 1.00 92.44 188 MET A O 1
ATOM 1508 N N . PHE A 1 189 ? 8.961 -14.587 -1.671 1.00 93.69 189 PHE A N 1
ATOM 1509 C CA . PHE A 1 189 ? 8.526 -13.729 -2.774 1.00 93.69 189 PHE A CA 1
ATOM 1510 C C . PHE A 1 189 ? 8.389 -14.506 -4.083 1.00 93.69 189 PHE A C 1
ATOM 1512 O O . PHE A 1 189 ? 7.417 -14.302 -4.804 1.00 93.69 189 PHE A O 1
ATOM 1519 N N . ASP A 1 190 ? 9.313 -15.423 -4.376 1.00 94.00 190 ASP A N 1
ATOM 1520 C CA . ASP A 1 190 ? 9.216 -16.280 -5.555 1.00 94.00 190 ASP A CA 1
ATOM 1521 C C . ASP A 1 190 ? 7.960 -17.164 -5.523 1.00 94.00 190 ASP A C 1
ATOM 1523 O O . ASP A 1 190 ? 7.260 -17.235 -6.534 1.00 94.00 190 ASP A O 1
ATOM 1527 N N . ASP A 1 191 ? 7.622 -17.756 -4.374 1.00 93.44 191 ASP A N 1
ATOM 1528 C CA . ASP A 1 191 ? 6.389 -18.534 -4.189 1.00 93.44 191 ASP A CA 1
ATOM 1529 C C . ASP A 1 191 ? 5.130 -17.668 -4.377 1.00 93.44 191 ASP A C 1
ATOM 1531 O O . ASP A 1 191 ? 4.237 -18.029 -5.150 1.00 93.44 191 ASP A O 1
ATOM 1535 N N . TYR A 1 192 ? 5.072 -16.478 -3.765 1.00 92.19 192 TYR A N 1
ATOM 1536 C CA . TYR A 1 192 ? 3.935 -15.563 -3.928 1.00 92.19 192 TYR A CA 1
ATOM 1537 C C . TYR A 1 192 ? 3.766 -15.094 -5.379 1.00 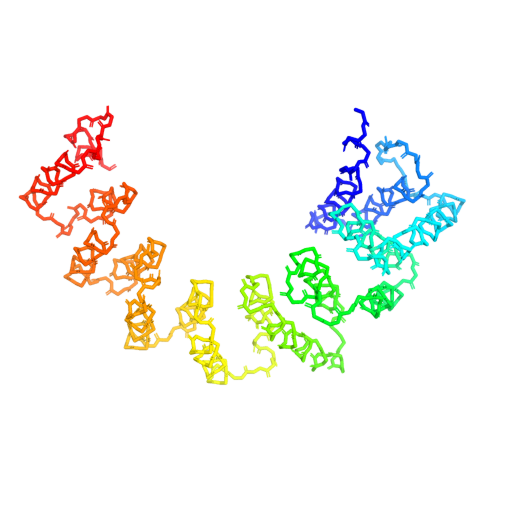92.19 192 TYR A C 1
ATOM 1539 O O . TYR A 1 192 ? 2.648 -15.111 -5.907 1.00 92.19 192 TYR A O 1
ATOM 1547 N N . CYS A 1 193 ? 4.866 -14.732 -6.047 1.00 92.69 193 CYS A N 1
ATOM 1548 C CA . CYS A 1 193 ? 4.872 -14.341 -7.455 1.00 92.69 193 CYS A CA 1
ATOM 1549 C C . CYS A 1 193 ? 4.347 -15.454 -8.372 1.00 92.69 193 CYS A C 1
ATOM 1551 O O . CYS A 1 193 ? 3.717 -15.154 -9.385 1.00 92.69 193 CYS A O 1
ATOM 1553 N N . GLN A 1 194 ? 4.600 -16.723 -8.038 1.00 91.19 194 GLN A N 1
ATOM 1554 C CA . GLN A 1 194 ? 4.134 -17.871 -8.819 1.00 91.19 194 GLN A CA 1
ATOM 1555 C C . GLN A 1 194 ? 2.665 -18.207 -8.545 1.00 91.19 194 GLN A C 1
ATOM 1557 O O . GLN A 1 194 ? 1.894 -18.391 -9.485 1.00 91.19 194 GLN A O 1
ATOM 1562 N N . ARG A 1 195 ? 2.254 -18.271 -7.272 1.00 90.25 195 ARG A N 1
ATOM 1563 C CA . ARG A 1 195 ? 0.898 -18.706 -6.896 1.00 90.25 195 ARG A CA 1
ATOM 1564 C C . ARG A 1 195 ? -0.177 -17.693 -7.265 1.00 90.25 195 ARG A C 1
ATOM 1566 O O . ARG A 1 195 ? -1.240 -18.070 -7.755 1.00 90.25 195 ARG A O 1
ATOM 1573 N N . LYS A 1 196 ? 0.063 -16.411 -6.977 1.00 86.81 196 LYS A N 1
ATOM 1574 C CA . LYS A 1 196 ? -0.910 -15.326 -7.174 1.00 86.81 196 LYS A CA 1
ATOM 1575 C C . LYS A 1 196 ? -0.195 -14.073 -7.697 1.00 86.81 196 LYS A C 1
ATOM 1577 O O . LYS A 1 196 ? -0.048 -13.097 -6.960 1.00 86.81 196 LYS A O 1
ATOM 1582 N N . PRO A 1 197 ? 0.251 -14.080 -8.969 1.00 90.88 197 PRO A N 1
ATOM 1583 C CA . PRO A 1 197 ? 0.976 -12.958 -9.550 1.00 90.88 197 PRO A CA 1
ATOM 1584 C C . PRO A 1 197 ? 0.113 -11.695 -9.541 1.00 90.88 197 PRO A C 1
ATOM 1586 O O . PRO A 1 197 ? -0.977 -11.662 -10.113 1.00 90.88 197 PRO A O 1
ATOM 1589 N N . SER A 1 198 ? 0.630 -10.634 -8.931 1.00 93.25 198 SER A N 1
ATOM 1590 C CA . SER A 1 198 ? 0.031 -9.303 -8.960 1.00 93.25 198 SER A CA 1
ATOM 1591 C C . SER A 1 198 ? 1.125 -8.250 -9.057 1.00 93.25 198 SER A C 1
ATOM 1593 O O . SER A 1 198 ? 2.255 -8.485 -8.630 1.00 93.25 198 SER A O 1
ATOM 1595 N N . VAL A 1 199 ? 0.792 -7.077 -9.600 1.00 94.44 199 VAL A N 1
ATOM 1596 C CA . VAL A 1 199 ? 1.748 -5.962 -9.695 1.00 94.44 199 VAL A CA 1
ATOM 1597 C C . VAL A 1 199 ? 2.334 -5.641 -8.317 1.00 94.44 199 VAL A C 1
ATOM 1599 O O . VAL A 1 199 ? 3.537 -5.453 -8.211 1.00 94.44 199 VAL A O 1
ATOM 1602 N N . ILE A 1 200 ? 1.513 -5.664 -7.262 1.00 93.38 200 ILE A N 1
ATOM 1603 C CA . ILE A 1 200 ? 1.926 -5.363 -5.885 1.00 93.38 200 ILE A CA 1
ATOM 1604 C C . ILE A 1 200 ? 3.017 -6.331 -5.412 1.00 93.38 200 ILE A C 1
ATOM 1606 O O . ILE A 1 200 ? 4.082 -5.883 -4.997 1.00 93.38 200 ILE A O 1
ATOM 1610 N N . VAL A 1 201 ? 2.801 -7.644 -5.544 1.00 94.12 201 VAL A N 1
ATOM 1611 C CA . VAL A 1 201 ? 3.775 -8.665 -5.109 1.00 94.12 201 VAL A CA 1
ATOM 1612 C C . VAL A 1 201 ? 5.116 -8.479 -5.829 1.00 94.12 201 VAL A C 1
ATOM 1614 O O . VAL A 1 201 ? 6.170 -8.501 -5.195 1.00 94.12 201 VAL A O 1
ATOM 1617 N N . TRP A 1 202 ? 5.084 -8.236 -7.144 1.00 95.75 202 TRP A N 1
ATOM 1618 C CA . TRP A 1 202 ? 6.297 -7.999 -7.930 1.00 95.75 202 TRP A CA 1
ATOM 1619 C C . TRP A 1 202 ? 7.016 -6.711 -7.533 1.00 95.75 202 TRP A C 1
ATOM 1621 O O . TRP A 1 202 ? 8.240 -6.719 -7.436 1.00 95.75 202 TRP A O 1
ATOM 1631 N N . LEU A 1 203 ? 6.283 -5.626 -7.265 1.00 95.69 203 LEU A N 1
ATOM 1632 C CA . LEU A 1 203 ? 6.872 -4.371 -6.795 1.00 95.69 203 LEU A CA 1
ATOM 1633 C C . LEU A 1 203 ? 7.588 -4.558 -5.454 1.00 95.69 203 LEU A C 1
ATOM 1635 O O . LEU A 1 203 ? 8.711 -4.082 -5.306 1.00 95.69 203 LEU A O 1
ATOM 1639 N N . PHE A 1 204 ? 6.996 -5.293 -4.509 1.00 95.19 204 PHE A N 1
ATOM 1640 C CA . PHE A 1 204 ? 7.651 -5.593 -3.233 1.00 95.19 204 PHE A CA 1
ATOM 1641 C C . PHE A 1 204 ? 8.869 -6.506 -3.398 1.00 95.19 204 PHE A C 1
ATOM 1643 O O . PHE A 1 204 ? 9.911 -6.223 -2.812 1.00 95.19 204 PHE A O 1
ATOM 1650 N N . ALA A 1 205 ? 8.788 -7.545 -4.235 1.00 95.38 205 ALA A N 1
ATOM 1651 C CA . ALA A 1 205 ? 9.927 -8.417 -4.523 1.00 95.38 205 ALA A CA 1
ATOM 1652 C C . ALA A 1 205 ? 11.099 -7.645 -5.162 1.00 95.38 205 ALA A C 1
ATOM 1654 O O . ALA A 1 205 ? 12.249 -7.804 -4.751 1.00 95.38 205 ALA A O 1
ATOM 1655 N N . LEU A 1 206 ? 10.807 -6.771 -6.132 1.00 96.00 206 LEU A N 1
ATOM 1656 C CA . LEU A 1 206 ? 11.796 -5.909 -6.784 1.00 96.00 206 LEU A CA 1
ATOM 1657 C C . LEU A 1 206 ? 12.381 -4.882 -5.810 1.00 96.00 206 LEU A C 1
ATOM 1659 O O . LEU A 1 206 ? 13.597 -4.735 -5.739 1.00 96.00 206 LEU A O 1
ATOM 1663 N N . SER A 1 207 ? 11.537 -4.201 -5.032 1.00 94.12 207 SER A N 1
ATOM 1664 C CA . SER A 1 207 ? 11.977 -3.238 -4.016 1.00 94.12 207 SER A CA 1
ATOM 1665 C C . SER A 1 207 ? 12.874 -3.900 -2.967 1.00 94.12 207 SER A C 1
ATOM 1667 O O . SER A 1 207 ? 13.893 -3.335 -2.565 1.00 94.12 207 SER A O 1
ATOM 1669 N N . PHE A 1 208 ? 12.532 -5.118 -2.542 1.00 93.88 208 PHE A N 1
ATOM 1670 C CA . PHE A 1 208 ? 13.345 -5.891 -1.611 1.00 93.88 208 PHE A CA 1
ATOM 1671 C C . PHE A 1 208 ? 14.725 -6.209 -2.201 1.00 93.88 208 PHE A C 1
ATOM 1673 O O . PHE A 1 208 ? 15.733 -5.943 -1.552 1.00 93.88 208 PHE A O 1
ATOM 1680 N N . GLU A 1 209 ? 14.803 -6.713 -3.436 1.00 93.94 209 GLU A N 1
ATOM 1681 C CA . GLU A 1 209 ? 16.101 -7.029 -4.048 1.00 93.94 209 GLU A CA 1
ATOM 1682 C C . GLU A 1 209 ? 16.942 -5.786 -4.330 1.00 93.94 209 GLU A C 1
ATOM 1684 O O . GLU A 1 209 ? 18.135 -5.791 -4.043 1.00 93.94 209 GLU A O 1
ATOM 1689 N N . ILE A 1 210 ? 16.336 -4.706 -4.829 1.00 93.12 210 ILE A N 1
ATOM 1690 C CA . ILE A 1 210 ? 17.047 -3.447 -5.086 1.00 93.12 210 ILE A CA 1
ATOM 1691 C C . ILE A 1 210 ? 17.599 -2.874 -3.773 1.00 93.12 210 ILE A C 1
ATOM 1693 O O . ILE A 1 210 ? 18.777 -2.530 -3.705 1.00 93.12 210 ILE A O 1
ATOM 1697 N N . SER A 1 211 ? 16.793 -2.830 -2.706 1.00 91.00 211 SER A N 1
ATOM 1698 C CA . SER A 1 211 ? 17.230 -2.294 -1.405 1.00 91.00 211 SER A CA 1
ATOM 1699 C C . SER A 1 211 ? 18.316 -3.136 -0.728 1.00 91.00 211 SER A C 1
ATOM 1701 O O . SER A 1 211 ? 19.133 -2.603 0.019 1.00 91.00 211 SER A O 1
ATOM 1703 N N . LYS A 1 212 ? 18.353 -4.449 -0.987 1.00 89.25 212 LYS A N 1
ATOM 1704 C CA . LYS A 1 212 ? 19.381 -5.357 -0.460 1.00 89.25 212 LYS A CA 1
ATOM 1705 C C . LYS A 1 212 ? 20.612 -5.491 -1.354 1.00 89.25 212 LYS A C 1
ATOM 1707 O O . LYS A 1 212 ? 21.488 -6.285 -1.018 1.00 89.25 212 LYS A O 1
ATOM 1712 N N . GLY A 1 213 ? 20.696 -4.743 -2.456 1.00 86.94 213 GLY A N 1
ATOM 1713 C CA . GLY A 1 213 ? 21.820 -4.834 -3.389 1.00 86.94 213 GLY A CA 1
ATOM 1714 C C . GLY A 1 213 ? 21.895 -6.194 -4.086 1.00 86.94 213 GLY A C 1
ATOM 1715 O O . GLY A 1 213 ? 22.975 -6.761 -4.237 1.00 86.94 213 GLY A O 1
ATOM 1716 N N . GLY A 1 214 ? 20.742 -6.760 -4.455 1.00 88.88 214 GLY A N 1
ATOM 1717 C CA . GLY A 1 214 ? 20.665 -7.975 -5.262 1.00 88.88 214 GLY A CA 1
ATOM 1718 C C . GLY A 1 214 ? 21.404 -7.819 -6.595 1.00 88.88 214 GLY A C 1
ATOM 1719 O O . GLY A 1 214 ? 21.563 -6.714 -7.109 1.00 88.88 214 GLY A O 1
ATOM 1720 N N . SER A 1 215 ? 21.864 -8.934 -7.167 1.00 93.06 215 SER A N 1
ATOM 1721 C CA . SER A 1 215 ? 22.585 -8.899 -8.441 1.00 93.06 215 SER A CA 1
ATOM 1722 C C . SER A 1 215 ? 21.695 -8.399 -9.582 1.00 93.06 215 SER A C 1
ATOM 1724 O O . SER A 1 215 ? 20.498 -8.695 -9.625 1.00 93.06 215 SER A O 1
ATOM 1726 N N . GLU A 1 216 ? 22.299 -7.709 -10.551 1.00 93.88 216 GLU A N 1
ATOM 1727 C CA . GLU A 1 216 ? 21.617 -7.243 -11.767 1.00 93.88 216 GLU A CA 1
ATOM 1728 C C . GLU A 1 216 ? 20.868 -8.393 -12.459 1.00 93.88 216 GLU A C 1
ATOM 1730 O O . GLU A 1 216 ? 19.683 -8.280 -12.761 1.00 93.88 216 GLU A O 1
ATOM 1735 N N . HIS A 1 217 ? 21.510 -9.561 -12.584 1.00 94.62 217 HIS A N 1
ATOM 1736 C CA . HIS A 1 217 ? 20.892 -10.766 -13.144 1.00 94.62 217 HIS A CA 1
ATOM 1737 C C . HIS A 1 217 ? 19.597 -11.169 -12.418 1.00 94.62 217 HIS A C 1
ATOM 1739 O O . HIS A 1 217 ? 18.611 -11.541 -13.055 1.00 94.62 217 HIS A O 1
ATOM 1745 N N . ARG A 1 218 ? 19.569 -11.105 -11.080 1.00 94.44 218 ARG A N 1
ATOM 1746 C CA . ARG A 1 218 ? 18.374 -11.447 -10.298 1.00 94.44 218 ARG A CA 1
ATOM 1747 C C . ARG A 1 218 ? 17.263 -10.424 -10.518 1.00 94.44 218 ARG A C 1
ATOM 1749 O O . ARG A 1 218 ? 16.118 -10.828 -10.709 1.00 94.44 218 ARG A O 1
ATOM 1756 N N . ILE A 1 219 ? 17.594 -9.135 -10.505 1.00 96.44 219 ILE A N 1
ATOM 1757 C CA . ILE A 1 219 ? 16.620 -8.051 -10.681 1.00 96.44 219 ILE A CA 1
ATOM 1758 C C . ILE A 1 219 ? 16.034 -8.084 -12.100 1.00 96.44 219 ILE A C 1
ATOM 1760 O O . ILE A 1 219 ? 14.812 -8.073 -12.250 1.00 96.44 219 ILE A O 1
ATOM 1764 N N . HIS A 1 220 ? 16.869 -8.249 -13.129 1.00 96.38 220 HIS A N 1
ATOM 1765 C CA . HIS A 1 220 ? 16.420 -8.480 -14.508 1.00 96.38 220 HIS A CA 1
ATOM 1766 C C . HIS A 1 220 ? 15.548 -9.727 -14.617 1.00 96.38 220 HIS A C 1
ATOM 1768 O O . HIS A 1 220 ? 14.465 -9.673 -15.194 1.00 96.38 220 HIS A O 1
ATOM 1774 N N . GLY A 1 221 ? 15.957 -10.833 -13.990 1.00 96.12 221 GLY A N 1
ATOM 1775 C CA . GLY A 1 221 ? 15.160 -12.056 -13.948 1.00 96.12 221 GLY A CA 1
ATOM 1776 C C . GLY A 1 221 ? 13.770 -11.846 -13.338 1.00 96.12 221 GLY A C 1
ATOM 1777 O O . GLY A 1 221 ? 12.801 -12.426 -13.824 1.00 96.12 221 GLY A O 1
ATOM 1778 N N . LEU A 1 222 ? 13.639 -11.003 -12.308 1.00 96.62 222 LEU A N 1
ATOM 1779 C CA . LEU A 1 222 ? 12.340 -10.654 -11.727 1.00 96.62 222 LEU A CA 1
ATOM 1780 C C . LEU A 1 222 ? 11.493 -9.796 -12.673 1.00 96.62 222 LEU A C 1
ATOM 1782 O O . LEU A 1 222 ? 10.314 -10.103 -12.847 1.00 96.62 222 LEU A O 1
ATOM 1786 N N . PHE A 1 223 ? 12.071 -8.770 -13.305 1.00 97.25 223 PHE A N 1
ATOM 1787 C CA . PHE A 1 223 ? 11.354 -7.958 -14.293 1.00 97.25 223 PHE A CA 1
ATOM 1788 C C . PHE A 1 223 ? 10.861 -8.803 -15.467 1.00 97.25 223 PHE A C 1
ATOM 1790 O O . PHE A 1 223 ? 9.673 -8.777 -15.781 1.00 97.25 223 PHE A O 1
ATOM 1797 N N . GLU A 1 224 ? 11.739 -9.596 -16.079 1.00 96.38 224 GLU A N 1
ATOM 1798 C CA . GLU A 1 224 ? 11.379 -10.429 -17.226 1.00 96.38 224 GLU A CA 1
ATOM 1799 C C . GLU A 1 224 ? 10.317 -11.466 -16.845 1.00 96.38 224 GLU A C 1
ATOM 1801 O O . GLU A 1 224 ? 9.306 -11.589 -17.534 1.00 96.38 224 GLU A O 1
ATOM 1806 N N . ARG A 1 225 ? 10.448 -12.137 -15.692 1.00 95.50 225 ARG A N 1
ATOM 1807 C CA . ARG A 1 225 ? 9.404 -13.054 -15.203 1.00 95.50 225 ARG A CA 1
ATOM 1808 C C . ARG A 1 225 ? 8.062 -12.356 -14.971 1.00 95.50 225 ARG A C 1
ATOM 1810 O O . ARG A 1 225 ? 7.023 -12.946 -15.265 1.00 95.50 225 ARG A O 1
ATOM 1817 N N . ALA A 1 226 ? 8.062 -11.134 -14.440 1.00 95.62 226 ALA A N 1
ATOM 1818 C CA . ALA A 1 226 ? 6.834 -10.367 -14.254 1.00 95.62 226 ALA A CA 1
ATOM 1819 C C . ALA A 1 226 ? 6.180 -10.038 -15.603 1.00 95.62 226 ALA A C 1
ATOM 1821 O O . ALA A 1 226 ? 4.968 -10.179 -15.755 1.00 95.62 226 ALA A O 1
ATOM 1822 N N . LEU A 1 227 ? 6.983 -9.638 -16.590 1.00 95.31 227 LEU A N 1
ATOM 1823 C CA . LEU A 1 227 ? 6.532 -9.176 -17.903 1.00 95.31 227 LEU A CA 1
ATOM 1824 C C . LEU A 1 227 ? 6.174 -10.308 -18.877 1.00 95.31 227 LEU A C 1
ATOM 1826 O O . LEU A 1 227 ? 5.473 -10.053 -19.851 1.00 95.31 227 LEU A O 1
ATOM 1830 N N . VAL A 1 228 ? 6.573 -11.553 -18.603 1.00 94.38 228 VAL A N 1
ATOM 1831 C CA . VAL A 1 228 ? 6.071 -12.744 -19.320 1.00 94.38 228 VAL A CA 1
ATOM 1832 C C . VAL A 1 228 ? 4.570 -12.956 -19.077 1.00 94.38 228 VAL A C 1
ATOM 1834 O O . VAL A 1 228 ? 3.873 -13.512 -19.921 1.00 94.38 228 VAL A O 1
ATOM 1837 N N . ASN A 1 229 ? 4.033 -12.502 -17.942 1.00 92.31 229 ASN A N 1
ATOM 1838 C CA . ASN A 1 229 ? 2.614 -12.651 -17.637 1.00 92.31 229 ASN A CA 1
ATOM 1839 C C . ASN A 1 229 ? 1.755 -11.663 -18.449 1.00 92.31 229 ASN A C 1
ATOM 1841 O O . ASN A 1 229 ? 1.892 -10.449 -18.296 1.00 92.31 229 ASN A O 1
ATOM 1845 N N . GLU A 1 230 ? 0.797 -12.173 -19.230 1.00 89.81 230 GLU A N 1
ATOM 1846 C CA . GLU A 1 230 ? -0.064 -11.384 -20.133 1.00 89.81 230 GLU A CA 1
ATOM 1847 C C . GLU A 1 230 ? -0.835 -10.236 -19.464 1.00 89.81 230 GLU A C 1
ATOM 1849 O O . GLU A 1 230 ? -1.167 -9.233 -20.100 1.00 89.81 230 GLU A O 1
ATOM 1854 N N . ARG A 1 231 ? -1.162 -10.374 -18.174 1.00 90.69 231 ARG A N 1
ATOM 1855 C CA . ARG A 1 231 ? -1.860 -9.321 -17.425 1.00 90.69 231 ARG A CA 1
ATOM 1856 C C . ARG A 1 231 ? -0.891 -8.250 -16.944 1.00 90.69 231 ARG A C 1
ATOM 1858 O O . ARG A 1 231 ? -1.208 -7.065 -16.983 1.00 90.69 231 ARG A O 1
ATOM 1865 N N . LEU A 1 232 ? 0.288 -8.663 -16.490 1.00 92.75 232 LEU A N 1
ATOM 1866 C CA . LEU A 1 232 ? 1.279 -7.770 -15.895 1.00 92.75 232 LEU A CA 1
ATOM 1867 C C . LEU A 1 232 ? 2.112 -7.037 -16.945 1.00 92.75 232 LEU A C 1
ATOM 1869 O O . LEU A 1 232 ? 2.537 -5.915 -16.687 1.00 92.75 232 LEU A O 1
ATOM 1873 N N . CYS A 1 233 ? 2.275 -7.602 -18.143 1.00 93.56 233 CYS A N 1
ATOM 1874 C CA . CYS A 1 233 ? 2.938 -6.929 -19.258 1.00 93.56 233 CYS A CA 1
ATOM 1875 C C . CYS A 1 233 ? 2.197 -5.659 -19.709 1.00 93.56 233 CYS A C 1
ATOM 1877 O O . CYS A 1 233 ? 2.793 -4.791 -20.331 1.00 93.56 233 CYS A O 1
ATOM 1879 N N . LYS A 1 234 ? 0.920 -5.495 -19.346 1.00 93.94 234 LYS A N 1
ATOM 1880 C CA . LYS A 1 234 ? 0.141 -4.266 -19.578 1.00 93.94 234 LYS A CA 1
ATOM 1881 C C . LYS A 1 234 ? 0.278 -3.248 -18.436 1.00 93.94 234 LYS A C 1
ATOM 1883 O O . LYS A 1 234 ? -0.307 -2.167 -18.483 1.00 93.94 234 LYS A O 1
ATOM 1888 N N . SER A 1 235 ? 1.035 -3.576 -17.386 1.00 95.19 235 SER A N 1
ATOM 1889 C CA . SER A 1 235 ? 1.280 -2.677 -16.261 1.00 95.19 235 SER A CA 1
ATOM 1890 C C . SER A 1 235 ? 2.320 -1.629 -16.633 1.00 95.19 235 SER A C 1
ATOM 1892 O O . SER A 1 235 ? 3.526 -1.875 -16.644 1.00 95.19 235 SER A O 1
ATOM 1894 N N . VAL A 1 236 ? 1.845 -0.408 -16.865 1.00 95.56 236 VAL A N 1
ATOM 1895 C CA . VAL A 1 236 ? 2.694 0.769 -17.093 1.00 95.56 236 VAL A CA 1
ATOM 1896 C C . VAL A 1 236 ? 3.688 0.975 -15.946 1.00 95.56 236 VAL A C 1
ATOM 1898 O O . VAL A 1 236 ? 4.819 1.386 -16.182 1.00 95.56 236 VAL A O 1
ATOM 1901 N N . VAL A 1 237 ? 3.285 0.693 -14.704 1.00 95.62 237 VAL A N 1
ATOM 1902 C CA . VAL A 1 237 ? 4.132 0.907 -13.523 1.00 95.62 237 VAL A CA 1
ATOM 1903 C C . VAL A 1 237 ? 5.362 -0.002 -13.553 1.00 95.62 237 VAL A C 1
ATOM 1905 O O . VAL A 1 237 ? 6.463 0.491 -13.321 1.00 95.62 237 VAL A O 1
ATOM 1908 N N . LEU A 1 238 ? 5.200 -1.284 -13.907 1.00 96.56 238 LEU A N 1
ATOM 1909 C CA . LEU A 1 238 ? 6.320 -2.231 -13.995 1.00 96.56 238 LEU A CA 1
ATOM 1910 C C . LEU A 1 238 ? 7.325 -1.813 -15.071 1.00 96.56 238 LEU A C 1
ATOM 1912 O O . LEU A 1 238 ? 8.522 -1.775 -14.805 1.00 96.56 238 LEU A O 1
ATOM 1916 N N . TRP A 1 239 ? 6.844 -1.416 -16.252 1.00 97.19 239 TRP A N 1
ATOM 1917 C CA . TRP A 1 239 ? 7.718 -0.926 -17.318 1.00 97.19 239 TRP A CA 1
ATOM 1918 C C . TRP A 1 239 ? 8.471 0.342 -16.935 1.00 97.19 239 TRP A C 1
ATOM 1920 O O . TRP A 1 239 ? 9.678 0.424 -17.138 1.00 97.19 239 TRP A O 1
ATOM 1930 N N . ARG A 1 240 ? 7.780 1.331 -16.357 1.00 95.81 240 ARG A N 1
ATOM 1931 C CA . ARG A 1 240 ? 8.420 2.585 -15.932 1.00 95.81 240 ARG A CA 1
ATOM 1932 C C . ARG A 1 240 ? 9.450 2.345 -14.833 1.00 95.81 240 ARG A C 1
ATOM 1934 O O . ARG A 1 240 ? 10.468 3.028 -14.819 1.00 95.81 240 ARG A O 1
ATOM 1941 N N . MET A 1 241 ? 9.199 1.387 -13.939 1.00 96.06 241 MET A N 1
ATOM 1942 C CA . MET A 1 241 ? 10.167 0.972 -12.927 1.00 96.06 241 MET A CA 1
ATOM 1943 C C . MET A 1 241 ? 11.379 0.282 -13.560 1.00 96.06 241 MET A C 1
ATOM 1945 O O . MET A 1 241 ? 12.498 0.594 -13.171 1.00 96.06 241 MET A O 1
ATOM 1949 N N . TYR A 1 242 ? 11.180 -0.586 -14.556 1.00 96.81 242 TYR A N 1
ATOM 1950 C CA . TYR A 1 242 ? 12.288 -1.250 -15.244 1.00 96.81 242 TYR A CA 1
ATOM 1951 C C . TYR A 1 242 ? 13.160 -0.245 -16.015 1.00 96.81 242 TYR A C 1
ATOM 1953 O O . TYR A 1 242 ? 14.375 -0.220 -15.854 1.00 96.81 242 TYR A O 1
ATOM 1961 N N . ILE A 1 243 ? 12.543 0.674 -16.762 1.00 96.06 243 ILE A N 1
ATOM 1962 C CA . ILE A 1 243 ? 13.270 1.755 -17.446 1.00 96.06 243 ILE A CA 1
ATOM 1963 C C . ILE A 1 243 ? 14.038 2.610 -16.430 1.00 96.06 243 ILE A C 1
ATOM 1965 O O . ILE A 1 243 ? 15.209 2.901 -16.636 1.00 96.06 243 ILE A O 1
ATOM 1969 N N . ALA A 1 244 ? 13.407 2.994 -15.315 1.00 94.88 244 ALA A N 1
ATOM 1970 C CA . ALA A 1 244 ? 14.069 3.787 -14.281 1.00 94.88 244 ALA A CA 1
ATOM 1971 C C . ALA A 1 244 ? 15.234 3.039 -13.614 1.00 94.88 244 ALA A C 1
ATOM 1973 O O . ALA A 1 244 ? 16.239 3.666 -13.297 1.00 94.88 244 ALA A O 1
ATOM 1974 N N . TYR A 1 245 ? 15.117 1.724 -13.415 1.00 95.31 245 TYR A N 1
ATOM 1975 C CA . TYR A 1 245 ? 16.210 0.888 -12.918 1.00 95.31 245 TYR A CA 1
ATOM 1976 C C . TYR A 1 245 ? 17.406 0.923 -13.880 1.00 95.31 245 TYR A C 1
ATOM 1978 O O . TYR A 1 245 ? 18.535 1.153 -13.454 1.00 95.31 245 TYR A O 1
ATOM 1986 N N . GLU A 1 246 ? 17.153 0.796 -15.181 1.00 95.25 246 GLU A N 1
ATOM 1987 C CA . GLU A 1 246 ? 18.217 0.761 -16.188 1.00 95.25 246 GLU A CA 1
ATOM 1988 C C . GLU A 1 246 ? 18.895 2.117 -16.403 1.00 95.25 246 GLU A C 1
ATOM 1990 O O . GLU A 1 246 ? 20.098 2.208 -16.632 1.00 95.25 246 GLU A O 1
ATOM 1995 N N . VAL A 1 247 ? 18.125 3.201 -16.307 1.00 93.81 247 VAL A N 1
ATOM 1996 C CA . VAL A 1 247 ? 18.662 4.559 -16.447 1.00 93.81 247 VAL A CA 1
ATOM 1997 C C . VAL A 1 247 ? 19.422 4.982 -15.192 1.00 93.81 247 VAL A C 1
ATOM 1999 O O . VAL A 1 247 ? 20.521 5.512 -15.304 1.00 93.81 247 VAL A O 1
ATOM 2002 N N . ASN A 1 248 ? 18.849 4.759 -14.005 1.00 92.62 248 ASN A N 1
ATOM 2003 C CA . ASN A 1 248 ? 19.343 5.379 -12.773 1.00 92.62 248 ASN A CA 1
ATOM 2004 C C . ASN A 1 248 ? 20.257 4.476 -11.936 1.00 92.62 248 ASN A C 1
ATOM 2006 O O . ASN A 1 248 ? 21.008 4.997 -11.117 1.00 92.62 248 ASN A O 1
ATOM 2010 N N . ILE A 1 249 ? 20.147 3.147 -12.062 1.00 91.69 249 ILE A N 1
ATOM 2011 C CA . ILE A 1 249 ? 20.882 2.197 -11.210 1.00 91.69 249 ILE A CA 1
ATOM 2012 C C . ILE A 1 249 ? 21.959 1.464 -12.011 1.00 91.69 249 ILE A C 1
ATOM 2014 O O . ILE A 1 249 ? 23.120 1.496 -11.615 1.00 91.69 249 ILE A O 1
ATOM 2018 N N . THR A 1 250 ? 21.608 0.822 -13.131 1.00 92.56 250 THR A N 1
ATOM 2019 C CA . THR A 1 250 ? 22.605 0.123 -13.975 1.00 92.56 250 THR A CA 1
ATOM 2020 C C . THR A 1 250 ? 23.371 1.081 -14.888 1.00 92.56 250 THR A C 1
ATOM 2022 O O . THR A 1 250 ? 24.449 0.737 -15.371 1.00 92.56 250 THR A O 1
ATOM 2025 N N . CYS A 1 251 ? 22.825 2.281 -15.124 1.00 91.44 251 CYS A N 1
ATOM 2026 C CA . CYS A 1 251 ? 23.353 3.277 -16.054 1.00 91.44 251 CYS A CA 1
ATOM 2027 C C . CYS A 1 251 ? 23.581 2.699 -17.465 1.00 91.44 251 CYS A C 1
ATOM 2029 O O . CYS A 1 251 ? 24.565 3.027 -18.131 1.00 91.44 251 CYS A O 1
ATOM 2031 N N . ASN A 1 252 ? 22.673 1.832 -17.931 1.00 93.06 252 ASN A N 1
ATOM 2032 C CA . ASN A 1 252 ? 22.757 1.173 -19.232 1.00 93.06 252 ASN A CA 1
ATOM 2033 C C . ASN A 1 252 ? 21.775 1.799 -20.244 1.00 93.06 252 ASN A C 1
ATOM 2035 O O . ASN A 1 252 ? 20.637 1.332 -20.394 1.00 93.06 252 ASN A O 1
ATOM 2039 N N . PRO A 1 253 ? 22.200 2.819 -21.016 1.00 91.88 253 PRO A N 1
ATOM 2040 C CA . PRO A 1 253 ? 21.314 3.525 -21.943 1.00 91.88 253 PRO A CA 1
ATOM 2041 C C . PRO A 1 253 ? 20.802 2.613 -23.066 1.00 91.88 253 PRO A C 1
ATOM 2043 O O . PRO A 1 253 ? 19.664 2.736 -23.520 1.00 91.88 253 PRO A O 1
ATOM 2046 N N . SER A 1 254 ? 21.613 1.639 -23.491 1.00 93.62 254 SER A N 1
ATOM 2047 C CA . SER A 1 254 ? 21.228 0.695 -24.541 1.00 93.62 254 SER A CA 1
ATOM 2048 C C . SER A 1 254 ? 20.113 -0.246 -24.087 1.00 93.62 254 SER A C 1
ATOM 2050 O O . SER A 1 254 ? 19.188 -0.511 -24.858 1.00 93.62 254 SER A O 1
ATOM 2052 N N . ALA A 1 255 ? 20.185 -0.751 -22.852 1.00 94.00 255 ALA A N 1
ATOM 2053 C CA . ALA A 1 255 ? 19.133 -1.581 -22.273 1.00 94.00 255 ALA A CA 1
ATOM 2054 C C . ALA A 1 255 ? 17.858 -0.769 -22.023 1.00 94.00 255 ALA A C 1
ATOM 2056 O O . ALA A 1 255 ? 16.789 -1.175 -22.487 1.00 94.00 255 ALA A O 1
ATOM 2057 N N . ALA A 1 256 ? 17.984 0.417 -21.418 1.00 94.69 256 ALA A N 1
ATOM 2058 C CA . ALA A 1 256 ? 16.871 1.336 -21.193 1.00 94.69 256 ALA A CA 1
ATOM 2059 C C . ALA A 1 256 ? 16.101 1.639 -22.489 1.00 94.69 256 ALA A C 1
ATOM 2061 O O . ALA A 1 256 ? 14.874 1.528 -22.521 1.00 94.69 256 ALA A O 1
ATOM 2062 N N . ARG A 1 257 ? 16.818 1.922 -23.588 1.00 94.31 257 ARG A N 1
ATOM 2063 C CA . ARG A 1 257 ? 16.224 2.128 -24.916 1.00 94.31 257 ARG A CA 1
ATOM 2064 C C . ARG A 1 257 ? 15.435 0.910 -25.400 1.00 94.31 257 ARG A C 1
ATOM 2066 O O . ARG A 1 257 ? 14.286 1.049 -25.813 1.00 94.31 257 ARG A O 1
ATOM 2073 N N . ARG A 1 258 ? 16.017 -0.295 -25.336 1.00 95.62 258 ARG A N 1
ATOM 2074 C CA . ARG A 1 258 ? 15.325 -1.531 -25.758 1.00 95.62 258 ARG A CA 1
ATOM 2075 C C . ARG A 1 258 ? 14.057 -1.779 -24.942 1.00 95.62 258 ARG A C 1
ATOM 2077 O O . ARG A 1 258 ? 13.025 -2.146 -25.501 1.00 95.62 258 ARG A O 1
ATOM 2084 N N . ILE A 1 259 ? 14.130 -1.586 -23.628 1.00 96.19 259 ILE A N 1
ATOM 2085 C CA . ILE A 1 259 ? 13.005 -1.807 -22.714 1.00 96.19 259 ILE A CA 1
ATOM 2086 C C . ILE A 1 259 ? 11.911 -0.765 -22.945 1.00 96.19 259 ILE A C 1
ATOM 2088 O O . ILE A 1 259 ? 10.738 -1.125 -22.961 1.00 96.19 259 ILE A O 1
ATOM 2092 N N . PHE A 1 260 ? 12.270 0.492 -23.204 1.00 96.19 260 PHE A N 1
ATOM 2093 C CA . PHE A 1 260 ? 11.313 1.539 -23.557 1.00 96.19 260 PHE A CA 1
ATOM 2094 C C . PHE A 1 260 ? 10.489 1.187 -24.797 1.00 96.19 260 PHE A C 1
ATOM 2096 O O . PHE A 1 260 ? 9.259 1.232 -24.745 1.00 96.19 260 PHE A O 1
ATOM 2103 N N . PHE A 1 261 ? 11.141 0.762 -25.884 1.00 94.88 261 PHE A N 1
ATOM 2104 C CA . PHE A 1 261 ? 10.422 0.367 -27.095 1.00 94.88 261 PHE A CA 1
ATOM 2105 C C . PHE A 1 261 ? 9.513 -0.848 -26.849 1.00 94.88 261 PHE A C 1
ATOM 2107 O O . PHE A 1 261 ? 8.349 -0.839 -27.246 1.00 94.88 261 PHE A O 1
ATOM 2114 N N . ARG A 1 262 ? 9.975 -1.858 -26.097 1.00 96.19 262 ARG A N 1
ATOM 2115 C CA . ARG A 1 262 ? 9.111 -2.976 -25.664 1.00 96.19 262 ARG A CA 1
ATOM 2116 C C . ARG A 1 262 ? 7.898 -2.485 -24.869 1.00 96.19 262 ARG A C 1
ATOM 2118 O O . ARG A 1 262 ? 6.781 -2.947 -25.100 1.00 96.19 262 ARG A O 1
ATOM 2125 N N . ALA A 1 263 ? 8.104 -1.528 -23.971 1.00 96.00 263 ALA A N 1
ATOM 2126 C CA . ALA A 1 263 ? 7.066 -0.998 -23.105 1.00 96.00 263 ALA A CA 1
ATOM 2127 C C . ALA A 1 263 ? 5.963 -0.269 -23.886 1.00 96.00 263 ALA A C 1
ATOM 2129 O O . ALA A 1 263 ? 4.784 -0.505 -23.625 1.00 96.00 263 ALA A O 1
ATOM 2130 N N . ILE A 1 264 ? 6.306 0.595 -24.849 1.00 94.31 264 ILE A N 1
ATOM 2131 C CA . ILE A 1 264 ? 5.298 1.325 -25.645 1.00 94.31 264 ILE A CA 1
ATOM 2132 C C . ILE A 1 264 ? 4.501 0.394 -26.569 1.00 94.31 264 ILE A C 1
ATOM 2134 O O . ILE A 1 264 ? 3.334 0.667 -26.858 1.00 94.31 264 ILE A O 1
ATOM 2138 N N . HIS A 1 265 ? 5.092 -0.727 -26.997 1.00 93.12 265 HIS A N 1
ATOM 2139 C CA . HIS A 1 265 ? 4.372 -1.766 -27.730 1.00 93.12 265 HIS A CA 1
ATOM 2140 C C . HIS A 1 265 ? 3.403 -2.534 -26.826 1.00 93.12 265 HIS A C 1
ATOM 2142 O O . HIS A 1 265 ? 2.269 -2.785 -27.229 1.00 93.12 265 HIS A O 1
ATOM 2148 N N . ALA A 1 266 ? 3.814 -2.865 -25.600 1.00 94.06 266 ALA A N 1
ATOM 2149 C CA . ALA A 1 266 ? 2.964 -3.560 -24.635 1.00 94.06 266 ALA A CA 1
ATOM 2150 C C . ALA A 1 266 ? 1.842 -2.666 -24.062 1.00 94.06 266 ALA A C 1
ATOM 2152 O O . ALA A 1 266 ? 0.740 -3.143 -23.786 1.00 94.06 266 ALA A O 1
ATOM 2153 N N . CYS A 1 267 ? 2.103 -1.363 -23.917 1.00 93.38 267 CYS A N 1
ATOM 2154 C CA . CYS A 1 267 ? 1.207 -0.376 -23.309 1.00 93.38 267 CYS A CA 1
ATOM 2155 C C . CYS A 1 267 ? 0.952 0.829 -24.238 1.00 93.38 267 CYS A C 1
ATOM 2157 O O . CYS A 1 267 ? 1.272 1.968 -23.873 1.00 93.38 267 CYS A O 1
ATOM 2159 N N . PRO A 1 268 ? 0.338 0.627 -25.418 1.00 91.19 268 PRO A N 1
ATOM 2160 C CA . PRO A 1 268 ? 0.257 1.655 -26.455 1.00 91.19 268 PRO A CA 1
ATOM 2161 C C . PRO A 1 268 ? -0.573 2.878 -26.056 1.00 91.19 268 PRO A C 1
ATOM 2163 O O . PRO A 1 268 ? -0.310 3.963 -26.553 1.00 91.19 268 PRO A O 1
ATOM 2166 N N . TRP A 1 269 ? -1.522 2.738 -25.131 1.00 88.81 269 TRP A N 1
ATOM 2167 C CA . TRP A 1 269 ? -2.442 3.810 -24.725 1.00 88.81 269 TRP A CA 1
ATOM 2168 C C . TRP A 1 269 ? -1.925 4.677 -23.569 1.00 88.81 269 TRP A C 1
ATOM 2170 O O . TRP A 1 269 ? -2.574 5.631 -23.145 1.00 88.81 269 TRP A O 1
ATOM 2180 N N . SER A 1 270 ? -0.756 4.353 -23.014 1.00 91.44 270 SER A N 1
ATOM 2181 C CA . SER A 1 270 ? -0.233 5.056 -21.845 1.00 91.44 270 SER A CA 1
ATOM 2182 C C . SER A 1 270 ? 0.534 6.311 -22.239 1.00 91.44 270 SER A C 1
ATOM 2184 O O . SER A 1 270 ? 1.759 6.283 -22.336 1.00 91.44 270 SER A O 1
ATOM 2186 N N . LYS A 1 271 ? -0.153 7.449 -22.395 1.00 90.19 271 LYS A N 1
ATOM 2187 C CA . LYS A 1 271 ? 0.496 8.740 -22.706 1.00 90.19 271 LYS A CA 1
ATOM 2188 C C . LYS A 1 271 ? 1.697 9.044 -21.800 1.00 90.19 271 LYS A C 1
ATOM 2190 O O . LYS A 1 271 ? 2.716 9.540 -22.265 1.00 90.19 271 LYS A O 1
ATOM 2195 N N . LYS A 1 272 ? 1.604 8.702 -20.511 1.00 90.56 272 LYS A N 1
ATOM 2196 C CA . LYS A 1 272 ? 2.690 8.899 -19.539 1.00 90.56 272 LYS A CA 1
ATOM 2197 C C . LYS A 1 272 ? 3.943 8.083 -19.867 1.00 90.56 272 LYS A C 1
ATOM 2199 O O . LYS A 1 272 ? 5.043 8.554 -19.623 1.00 90.56 272 LYS A O 1
ATOM 2204 N N . LEU A 1 273 ? 3.779 6.872 -20.400 1.00 92.31 273 LEU A N 1
ATOM 2205 C CA . LEU A 1 273 ? 4.901 6.040 -20.825 1.00 92.31 273 LEU A CA 1
ATOM 2206 C C . LEU A 1 273 ? 5.576 6.619 -22.069 1.00 92.31 273 LEU A C 1
ATOM 2208 O O . LEU A 1 273 ? 6.792 6.693 -22.096 1.00 92.31 273 LEU A O 1
ATOM 2212 N N . TRP A 1 274 ? 4.806 7.093 -23.049 1.00 91.25 274 TRP A N 1
ATOM 2213 C CA . TRP A 1 274 ? 5.367 7.764 -24.227 1.00 91.25 274 TRP A CA 1
ATOM 2214 C C . TRP A 1 274 ? 6.146 9.030 -23.855 1.00 91.25 274 TRP A C 1
ATOM 2216 O O . TRP A 1 274 ? 7.259 9.237 -24.331 1.00 91.25 274 TRP A O 1
ATOM 2226 N N . LEU A 1 275 ? 5.602 9.836 -22.936 1.00 89.62 275 LEU A N 1
ATOM 2227 C CA . LEU A 1 275 ? 6.263 11.042 -22.429 1.00 89.62 275 LEU A CA 1
ATOM 2228 C C . LEU A 1 275 ? 7.585 10.759 -21.704 1.00 89.62 275 LEU A C 1
ATOM 2230 O O . LEU A 1 275 ? 8.493 11.584 -21.774 1.00 89.62 275 LEU A O 1
ATOM 2234 N N . ASP A 1 276 ? 7.731 9.596 -21.062 1.00 90.38 276 ASP A N 1
ATOM 2235 C CA . ASP A 1 276 ? 9.007 9.208 -20.449 1.00 90.38 276 ASP A CA 1
ATOM 2236 C C . ASP A 1 276 ? 10.134 9.103 -21.501 1.00 90.38 276 ASP A C 1
ATOM 2238 O O . ASP A 1 276 ? 11.289 9.339 -21.155 1.00 90.38 276 ASP A O 1
ATOM 2242 N N . GLY A 1 277 ? 9.824 8.828 -22.776 1.00 87.75 277 GLY A N 1
ATOM 2243 C CA . GLY A 1 277 ? 10.809 8.856 -23.864 1.00 87.75 277 GLY A CA 1
ATOM 2244 C C . GLY A 1 277 ? 11.437 10.239 -24.052 1.00 87.75 277 GLY A C 1
ATOM 2245 O O . GLY A 1 277 ? 12.655 10.368 -24.113 1.00 87.75 277 GLY A O 1
ATOM 2246 N N . PHE A 1 278 ? 10.611 11.286 -24.043 1.00 85.88 278 PHE A N 1
ATOM 2247 C CA . PHE A 1 278 ? 11.063 12.671 -24.210 1.00 85.88 278 PHE A CA 1
ATOM 2248 C C . PHE A 1 278 ? 11.677 13.257 -22.940 1.00 85.88 278 PHE A C 1
ATOM 2250 O O . PHE A 1 278 ? 12.581 14.075 -23.029 1.00 85.88 278 PHE A O 1
ATOM 2257 N N . GLN A 1 279 ? 11.181 12.869 -21.763 1.00 85.81 279 GLN A N 1
ATOM 2258 C CA . GLN A 1 279 ? 11.606 13.467 -20.493 1.00 85.81 279 GLN A CA 1
ATOM 2259 C C . GLN A 1 279 ? 12.788 12.738 -19.857 1.00 85.81 279 GLN A C 1
ATOM 2261 O O . GLN A 1 279 ? 13.685 13.371 -19.315 1.00 85.81 279 GLN A O 1
ATOM 2266 N N . LYS A 1 280 ? 12.789 11.403 -19.888 1.00 84.50 280 LYS A N 1
ATOM 2267 C CA . LYS A 1 280 ? 13.787 10.586 -19.179 1.00 84.50 280 LYS A CA 1
ATOM 2268 C C . LYS A 1 280 ? 14.834 9.986 -20.101 1.00 84.50 280 LYS A C 1
ATOM 2270 O O . LYS A 1 280 ? 15.923 9.667 -19.644 1.00 84.50 280 LYS A O 1
ATOM 2275 N N . LEU A 1 281 ? 14.498 9.801 -21.377 1.00 87.19 281 LEU A N 1
ATOM 2276 C CA . LEU A 1 281 ? 15.377 9.173 -22.364 1.00 87.19 281 LEU A CA 1
ATOM 2277 C C . LEU A 1 281 ? 15.856 10.161 -23.437 1.00 87.19 281 LEU A C 1
ATOM 2279 O O . LEU A 1 281 ? 16.420 9.726 -24.434 1.00 87.19 281 LEU A O 1
ATOM 2283 N N . LYS A 1 282 ? 15.699 11.477 -23.228 1.00 83.56 282 LYS A N 1
ATOM 2284 C CA . LYS A 1 282 ? 16.134 12.536 -24.162 1.00 83.56 282 LYS A CA 1
ATOM 2285 C C . LYS A 1 282 ? 17.601 12.403 -24.573 1.00 83.56 282 LYS A C 1
ATOM 2287 O O . LYS A 1 282 ? 17.928 12.563 -25.738 1.00 83.56 282 LYS A O 1
ATOM 2292 N N . SER A 1 283 ? 18.474 12.101 -23.612 1.00 84.94 283 SER A N 1
ATOM 2293 C CA . SER A 1 283 ? 19.915 11.918 -23.828 1.00 84.94 283 SER A CA 1
ATOM 2294 C C . SER A 1 283 ? 20.283 10.546 -24.403 1.00 84.94 283 SER A C 1
ATOM 2296 O O . SER A 1 283 ? 21.423 10.334 -24.805 1.00 84.94 283 SER A O 1
ATOM 2298 N N . ILE A 1 284 ? 19.334 9.607 -24.419 1.00 88.44 284 ILE A N 1
ATOM 2299 C CA . ILE A 1 284 ? 19.532 8.207 -24.813 1.00 88.44 284 ILE A CA 1
ATOM 2300 C C . ILE A 1 284 ? 18.983 7.951 -26.222 1.00 88.44 284 ILE A C 1
ATOM 2302 O O . ILE A 1 284 ? 19.551 7.156 -26.970 1.00 88.44 284 ILE A O 1
ATOM 2306 N N . LEU A 1 285 ? 17.872 8.599 -26.575 1.00 87.31 285 LEU A N 1
ATOM 2307 C CA . LEU A 1 285 ? 17.219 8.497 -27.874 1.00 87.31 285 LEU A CA 1
ATOM 2308 C C . LEU A 1 285 ? 17.777 9.537 -28.842 1.00 87.31 285 LEU A C 1
ATOM 2310 O O . LEU A 1 285 ? 18.049 10.681 -28.488 1.00 87.31 285 LEU A O 1
ATOM 2314 N N . THR A 1 286 ? 17.912 9.139 -30.099 1.00 88.06 286 THR A N 1
ATOM 2315 C CA . THR A 1 286 ? 18.307 10.048 -31.174 1.00 88.06 286 THR A CA 1
ATOM 2316 C C . THR A 1 286 ? 17.164 10.996 -31.540 1.00 88.06 286 THR A C 1
ATOM 2318 O O . THR A 1 286 ? 15.987 10.659 -31.409 1.00 88.06 286 THR A O 1
ATOM 2321 N N . ALA A 1 287 ? 17.496 12.171 -32.084 1.00 84.56 287 ALA A N 1
ATOM 2322 C CA . ALA A 1 287 ? 16.494 13.125 -32.570 1.00 84.56 287 ALA A CA 1
ATOM 2323 C C . ALA A 1 287 ? 15.546 12.505 -33.615 1.00 84.56 287 ALA A C 1
ATOM 2325 O O . ALA A 1 287 ? 14.362 12.830 -33.644 1.00 84.56 287 ALA A O 1
ATOM 2326 N N . LYS A 1 288 ? 16.053 11.567 -34.428 1.00 87.44 288 LYS A N 1
ATOM 2327 C CA . LYS A 1 288 ? 15.243 10.806 -35.382 1.00 87.44 288 LYS A CA 1
ATOM 2328 C C . LYS A 1 288 ? 14.245 9.889 -34.674 1.00 87.44 288 LYS A C 1
ATOM 2330 O O . LYS A 1 288 ? 13.059 9.985 -34.947 1.00 87.44 288 LYS A O 1
ATOM 2335 N N . GLU A 1 289 ? 14.704 9.065 -33.730 1.00 89.25 289 GLU A N 1
ATOM 2336 C CA . GLU A 1 289 ? 13.818 8.182 -32.954 1.00 89.25 289 GLU A CA 1
ATOM 2337 C C . GLU A 1 289 ? 12.743 8.980 -32.200 1.00 89.25 289 GLU A C 1
ATOM 2339 O O . GLU A 1 289 ? 11.602 8.538 -32.122 1.00 89.25 289 GLU A O 1
ATOM 2344 N N . LEU A 1 290 ? 13.079 10.163 -31.671 1.00 86.38 290 LEU A N 1
ATOM 2345 C CA . LEU A 1 290 ? 12.111 11.057 -31.029 1.00 86.38 290 LEU A CA 1
ATOM 2346 C C . LEU A 1 290 ? 11.097 11.632 -32.028 1.00 86.38 290 LEU A C 1
ATOM 2348 O O . LEU A 1 290 ? 9.915 11.704 -31.702 1.00 86.38 290 LEU A O 1
ATOM 2352 N N . SER A 1 291 ? 11.532 12.011 -33.233 1.00 86.00 291 SER A N 1
ATOM 2353 C CA . SER A 1 291 ? 10.640 12.447 -34.315 1.00 86.00 291 SER A CA 1
ATOM 2354 C C . SER A 1 291 ? 9.667 11.336 -34.705 1.00 86.00 291 SER A C 1
ATOM 2356 O O . SER A 1 291 ? 8.458 11.544 -34.662 1.00 86.00 291 SER A O 1
ATOM 2358 N N . ASP A 1 292 ? 10.184 10.140 -34.987 1.00 89.19 292 ASP A N 1
ATOM 2359 C CA . ASP A 1 292 ? 9.391 8.964 -35.360 1.00 89.19 292 ASP A CA 1
ATOM 2360 C C . ASP A 1 292 ? 8.392 8.604 -34.243 1.00 89.19 292 ASP A C 1
ATOM 2362 O O . ASP A 1 292 ? 7.224 8.305 -34.495 1.00 89.19 292 ASP A O 1
ATOM 2366 N N . LEU A 1 293 ? 8.819 8.703 -32.977 1.00 89.62 293 LEU A N 1
ATOM 2367 C CA . LEU A 1 293 ? 7.959 8.482 -31.814 1.00 89.62 293 LEU A CA 1
ATOM 2368 C C . LEU A 1 293 ? 6.770 9.454 -31.792 1.00 89.62 293 LEU A C 1
ATOM 2370 O O . LEU A 1 293 ? 5.658 9.037 -31.472 1.00 89.62 293 LEU A O 1
ATOM 2374 N N . LEU A 1 294 ? 6.978 10.727 -32.144 1.00 86.31 294 LEU A N 1
ATOM 2375 C CA . LEU A 1 294 ? 5.900 11.716 -32.222 1.00 86.31 294 LEU A CA 1
ATOM 2376 C C . LEU A 1 294 ? 4.900 11.398 -33.319 1.00 86.31 294 LEU A C 1
ATOM 2378 O O . LEU A 1 294 ? 3.704 11.581 -33.102 1.00 86.31 294 LEU A O 1
ATOM 2382 N N . GLU A 1 295 ? 5.367 10.946 -34.480 1.00 87.44 295 GLU A N 1
ATOM 2383 C CA . GLU A 1 295 ? 4.472 10.565 -35.574 1.00 87.44 295 GLU A CA 1
ATOM 2384 C C . GLU A 1 295 ? 3.563 9.422 -35.130 1.00 87.44 295 GLU A C 1
ATOM 2386 O O . GLU A 1 295 ? 2.342 9.557 -35.164 1.00 87.44 295 GLU A O 1
ATOM 2391 N N . VAL A 1 296 ? 4.149 8.373 -34.546 1.00 89.62 296 VAL A N 1
ATOM 2392 C CA . VAL A 1 296 ? 3.387 7.230 -34.029 1.00 89.62 296 VAL A CA 1
ATOM 2393 C C . VAL A 1 296 ? 2.447 7.638 -32.887 1.00 89.62 296 VAL A C 1
ATOM 2395 O O . VAL A 1 296 ? 1.352 7.091 -32.761 1.00 89.62 296 VAL A O 1
ATOM 2398 N N . MET A 1 297 ? 2.835 8.595 -32.038 1.00 89.00 297 MET A N 1
ATOM 2399 C CA . MET A 1 297 ? 1.932 9.137 -31.017 1.00 89.00 297 MET A CA 1
ATOM 2400 C C . MET A 1 297 ? 0.729 9.851 -31.633 1.00 89.00 297 MET A C 1
ATOM 2402 O O . MET A 1 297 ? -0.386 9.647 -31.152 1.00 89.00 297 MET A O 1
ATOM 2406 N N . ARG A 1 298 ? 0.937 10.665 -32.677 1.00 86.06 298 ARG A N 1
ATOM 2407 C CA . ARG A 1 298 ? -0.154 11.349 -33.386 1.00 86.06 298 ARG A CA 1
ATOM 2408 C C . ARG A 1 298 ? -1.090 10.349 -34.053 1.00 86.06 298 ARG A C 1
ATOM 2410 O O . ARG A 1 298 ? -2.298 10.479 -33.889 1.00 86.06 298 ARG A O 1
ATOM 2417 N N . ASP A 1 299 ? -0.546 9.321 -34.701 1.00 87.81 299 ASP A N 1
ATOM 2418 C CA . ASP A 1 299 ? -1.334 8.256 -35.337 1.00 87.81 299 ASP A CA 1
ATOM 2419 C C . ASP A 1 299 ? -2.201 7.491 -34.326 1.00 87.81 299 ASP A C 1
ATOM 2421 O O . ASP A 1 299 ? -3.275 6.995 -34.656 1.00 87.81 299 ASP A O 1
ATOM 2425 N N . LYS A 1 300 ? -1.752 7.414 -33.068 1.00 86.12 300 LYS A N 1
ATOM 2426 C CA . LYS A 1 300 ? -2.497 6.820 -31.946 1.00 86.12 300 LYS A CA 1
ATOM 2427 C C . LYS A 1 300 ? -3.400 7.808 -31.204 1.00 86.12 300 LYS A C 1
ATOM 2429 O O . LYS A 1 300 ? -3.874 7.483 -30.116 1.00 86.12 300 LYS A O 1
ATOM 2434 N N . GLU A 1 301 ? -3.599 9.007 -31.746 1.00 84.81 301 GLU A N 1
ATOM 2435 C CA . GLU A 1 301 ? -4.399 10.090 -31.156 1.00 84.81 301 GLU A CA 1
ATOM 2436 C C . GLU A 1 301 ? -3.895 10.555 -29.769 1.00 84.81 301 GLU A C 1
ATOM 2438 O O . GLU A 1 301 ? -4.620 11.155 -28.968 1.00 84.81 301 GLU A O 1
ATOM 2443 N N . LEU A 1 302 ? -2.614 10.322 -29.461 1.00 82.62 302 LEU A N 1
ATOM 2444 C CA . LEU A 1 302 ? -1.964 10.751 -28.221 1.00 82.62 302 LEU A CA 1
ATOM 2445 C C . LEU A 1 302 ? -1.421 12.178 -28.361 1.00 82.62 302 LEU A C 1
ATOM 2447 O O . LEU A 1 302 ? -0.216 12.414 -28.412 1.00 82.62 302 LEU A O 1
ATOM 2451 N N . ASN A 1 303 ? -2.329 13.150 -28.376 1.00 77.62 303 ASN A N 1
ATOM 2452 C CA . ASN A 1 303 ? -1.991 14.547 -28.662 1.00 77.62 303 ASN A CA 1
ATOM 2453 C C . ASN A 1 303 ? -1.23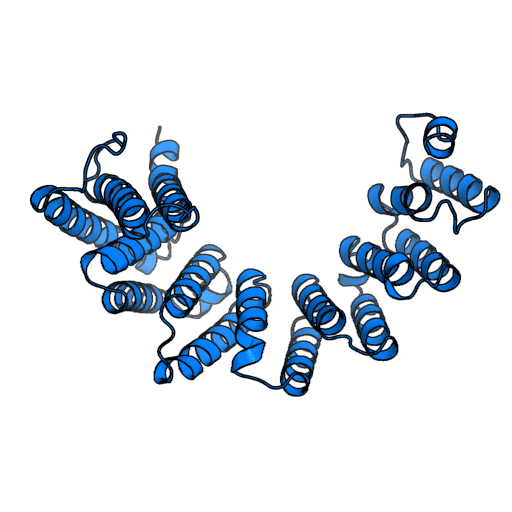3 15.240 -27.519 1.00 77.62 303 ASN A C 1
ATOM 2455 O O . ASN A 1 303 ? -1.561 15.065 -26.339 1.00 77.62 303 ASN A O 1
ATOM 2459 N N . LEU A 1 304 ? -0.256 16.083 -27.856 1.00 72.00 304 LEU A N 1
ATOM 2460 C CA . LEU A 1 304 ? 0.460 16.965 -26.928 1.00 72.00 304 LEU A CA 1
ATOM 2461 C C . LEU A 1 304 ? -0.192 18.355 -26.919 1.00 72.00 304 LEU A C 1
ATOM 2463 O O . LEU A 1 304 ? -0.749 18.783 -27.921 1.00 72.00 304 LEU A O 1
ATOM 2467 N N . ARG A 1 305 ? -0.195 19.027 -25.758 1.00 68.06 305 ARG A N 1
ATOM 2468 C CA . ARG A 1 305 ? -0.789 20.374 -25.612 1.00 68.06 305 ARG A CA 1
ATOM 2469 C C . ARG A 1 305 ? 0.177 21.498 -25.986 1.00 68.06 305 ARG A C 1
ATOM 2471 O O . ARG A 1 305 ? -0.272 22.615 -26.192 1.00 68.06 305 ARG A O 1
ATOM 2478 N N . THR A 1 306 ? 1.468 21.200 -26.007 1.00 64.94 306 THR A N 1
ATOM 2479 C CA . THR A 1 306 ? 2.567 22.131 -26.263 1.00 64.94 306 THR A CA 1
ATOM 2480 C C . THR A 1 306 ? 3.399 21.600 -27.417 1.00 64.94 306 THR A C 1
ATOM 2482 O O . THR A 1 306 ? 3.479 20.378 -27.608 1.00 64.94 306 THR A O 1
ATOM 2485 N N . ASP A 1 307 ? 4.015 22.508 -28.172 1.00 61.53 307 ASP A N 1
ATOM 2486 C CA . ASP A 1 307 ? 4.913 22.129 -29.253 1.00 61.53 307 ASP A CA 1
ATOM 2487 C C . ASP A 1 307 ? 6.116 21.373 -28.690 1.00 61.53 307 ASP A C 1
ATOM 2489 O O . ASP A 1 307 ? 6.701 21.720 -27.664 1.00 61.53 307 ASP A O 1
ATOM 2493 N N . VAL A 1 308 ? 6.487 20.287 -29.361 1.00 57.34 308 VAL A N 1
ATOM 2494 C CA . VAL A 1 308 ? 7.512 19.358 -28.862 1.00 57.34 308 VAL A CA 1
ATOM 2495 C C . VAL A 1 308 ? 8.879 20.023 -28.784 1.00 57.34 308 VAL A C 1
ATOM 2497 O O . VAL A 1 308 ? 9.682 19.683 -27.920 1.00 57.34 308 VAL A O 1
ATOM 2500 N N . TYR A 1 309 ? 9.118 21.013 -29.641 1.00 56.75 309 TYR A N 1
ATOM 2501 C CA . TYR A 1 309 ? 10.315 21.836 -29.597 1.00 56.75 309 TYR A CA 1
ATOM 2502 C C . TYR A 1 309 ? 10.453 22.566 -28.257 1.00 56.75 309 TYR A C 1
ATOM 2504 O O . TYR A 1 309 ? 11.556 22.611 -27.736 1.00 56.75 309 TYR A O 1
ATOM 2512 N N . GLU A 1 310 ? 9.368 23.020 -27.622 1.00 60.53 310 GLU A N 1
ATOM 2513 C CA . GLU A 1 310 ? 9.443 23.628 -26.285 1.00 60.53 310 GLU A CA 1
ATOM 2514 C C . GLU A 1 310 ? 9.835 22.605 -25.206 1.00 60.53 310 GLU A C 1
ATOM 2516 O O . GLU A 1 310 ? 10.605 22.922 -24.306 1.00 60.53 310 GLU A O 1
ATOM 2521 N N . ILE A 1 311 ? 9.377 21.353 -25.320 1.00 58.38 311 ILE A N 1
ATOM 2522 C CA . ILE A 1 311 ? 9.741 20.259 -24.396 1.00 58.38 311 ILE A CA 1
ATOM 2523 C C . ILE A 1 311 ? 11.203 19.832 -24.604 1.00 58.38 311 ILE A C 1
ATOM 2525 O O . ILE A 1 311 ? 11.907 19.497 -23.653 1.00 58.38 311 ILE A O 1
ATOM 2529 N N . LEU A 1 312 ? 11.677 19.838 -25.852 1.00 55.50 312 LEU A N 1
ATOM 2530 C CA . LEU A 1 312 ? 13.065 19.531 -26.197 1.00 55.50 312 LEU A CA 1
ATOM 2531 C C . LEU A 1 312 ? 14.025 20.692 -25.882 1.00 55.50 312 LEU A C 1
ATOM 2533 O O . LEU A 1 312 ? 15.220 20.439 -25.744 1.00 55.50 312 LEU A O 1
ATOM 2537 N N . LEU A 1 313 ? 13.526 21.922 -25.740 1.00 57.56 313 LEU A N 1
ATOM 2538 C CA . LEU A 1 313 ? 14.299 23.120 -25.390 1.00 57.56 313 LEU A CA 1
ATOM 2539 C C . LEU A 1 313 ? 14.271 23.460 -23.893 1.00 57.56 313 LEU A C 1
ATOM 2541 O O . LEU A 1 313 ? 15.059 24.293 -23.461 1.00 57.56 313 LEU A O 1
ATOM 2545 N N . GLN A 1 314 ? 13.392 22.843 -23.099 1.00 54.62 314 GLN A N 1
ATOM 2546 C CA . GLN A 1 314 ? 13.481 22.925 -21.642 1.00 54.62 314 GLN A CA 1
ATOM 2547 C C . GLN A 1 314 ? 14.642 22.040 -21.162 1.00 54.62 314 GLN A C 1
ATOM 2549 O O . GLN A 1 314 ? 14.644 20.821 -21.384 1.00 54.62 314 GLN A O 1
ATOM 2554 N N . ASP A 1 315 ? 15.649 22.709 -20.597 1.00 42.75 315 ASP A N 1
ATOM 2555 C CA . ASP A 1 315 ? 16.827 22.145 -19.926 1.00 42.75 315 ASP A CA 1
ATOM 2556 C C . ASP A 1 315 ? 16.462 21.433 -18.614 1.00 42.75 315 ASP A C 1
ATOM 2558 O O . ASP A 1 315 ? 15.649 21.986 -17.832 1.00 42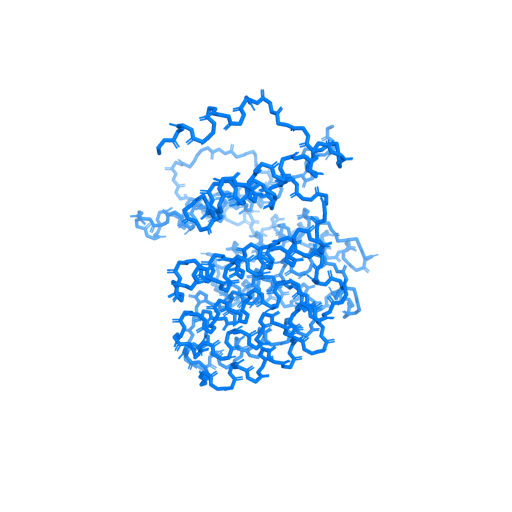.75 315 ASP A O 1
#

Radius of gyration: 24.98 Å; chains: 1; bounding box: 52×42×70 Å

pLDDT: mean 86.54, std 11.15, range [30.81, 97.25]

InterPro domains:
  IPR003107 HAT (Half-A-TPR) repeat [SM00386] (180-211)
  IPR003107 HAT (Half-A-TPR) repeat [SM00386] (214-248)
  IPR003107 HAT (Half-A-TPR) repeat [SM00386] (251-283)
  IPR011990 Tetratricopeptide-like helical domain superfamily [G3DSA:1.25.40.10] (124-250)
  IPR011990 Tetratricopeptide-like helical domain superfamily [SSF48452] (157-274)
  IPR013633 siRNA-mediated silencing protein NRDE-2 [PTHR13471] (6-314)